Protein AF-R7V1X0-F1 (afdb_monomer_lite)

Secondary structure (DSSP, 8-state):
---S-------SSHHHHHHHHHHHHHHH--TTTS-HHHHHHHHHHHHH-SEE-HHHHHHHHHHHHHHHHHHH-HHHHHHH-TT---TTS-HHHHHHHHHHHHHHH---GGG--HHHHHHHHHHHHHGGGGGGHHHHHHHHIIIIIGGGT-GGG-HHHHHHHHHHS-----SSS---EE-GGG-EEEEEEETTEEEEEEE--S-SSS-THHHHSS--S-GGGG-EETTEESS-HHHHHHHHHHHHHHHHHHSS---PPPTTTTTSSSS-----

Sequence (272 aa):
MDCPYQFFVLESSLELYARHLLFLHIALEPKCRMGLQDKTELFLELFGNGLVRLQSMEYVRNLATEFIKMITDLDYLEKQMPFVDVSVLKFKERDLLEAIFKLWRNPDPSLFDFKKCWDLRLRKYLGERYDAIPNVFDWDFNMKLTEKGAGVIGTRHYNRWRQTGQAFEIREGAYDTVNYTLASGAVFNQGGERLARRGYWGDIVVSPYIAYGIESEEKSFFKTSNKMFTKSGEDVAEYNITAMLHEISNQEKYVAPTAEEEGVSVTGDEIF

Radius of gyration: 20.84 Å; chains: 1; bounding box: 56×72×51 Å

pLDDT: mean 90.84, std 13.16, range [30.7, 98.38]

Structure (mmCIF, N/CA/C/O backbone):
data_AF-R7V1X0-F1
#
_entry.id   AF-R7V1X0-F1
#
loop_
_atom_site.group_PDB
_atom_site.id
_atom_site.type_symbol
_atom_site.label_atom_id
_atom_site.label_alt_id
_atom_site.label_comp_id
_atom_site.label_asym_id
_atom_site.label_entity_id
_atom_site.label_seq_id
_atom_site.pdbx_PDB_ins_code
_atom_site.Cartn_x
_atom_site.Cartn_y
_atom_site.Cartn_z
_atom_site.occupancy
_atom_site.B_iso_or_equiv
_atom_site.auth_seq_id
_atom_site.auth_comp_id
_atom_site.auth_asym_id
_atom_site.auth_atom_id
_atom_site.pdbx_PDB_model_num
ATOM 1 N N . MET A 1 1 ? -29.418 4.625 0.690 1.00 48.88 1 MET A N 1
ATOM 2 C CA . MET A 1 1 ? -29.055 4.122 -0.650 1.00 48.88 1 MET A CA 1
ATOM 3 C C . MET A 1 1 ? -29.419 2.654 -0.655 1.00 48.88 1 MET A C 1
ATOM 5 O O . MET A 1 1 ? -28.852 1.937 0.156 1.00 48.88 1 MET A O 1
ATOM 9 N N . ASP A 1 2 ? -30.369 2.217 -1.482 1.00 55.12 2 ASP A N 1
ATOM 10 C CA . ASP A 1 2 ? -30.539 0.780 -1.725 1.00 55.12 2 ASP A CA 1
ATOM 11 C C . ASP A 1 2 ? -29.346 0.333 -2.568 1.00 55.12 2 ASP A C 1
ATOM 13 O O . ASP A 1 2 ? -29.280 0.622 -3.762 1.00 55.12 2 ASP A O 1
ATOM 17 N N . CYS A 1 3 ? -28.346 -0.274 -1.928 1.00 61.50 3 CYS A N 1
ATOM 18 C CA . CYS A 1 3 ? -27.240 -0.897 -2.640 1.00 61.50 3 CYS A CA 1
ATOM 19 C C . CYS A 1 3 ? -27.726 -2.271 -3.127 1.00 61.50 3 CYS A C 1
ATOM 21 O O . CYS A 1 3 ? -27.978 -3.143 -2.293 1.00 61.50 3 CYS A O 1
ATOM 23 N N . PRO A 1 4 ? -27.879 -2.497 -4.444 1.00 81.94 4 PRO A N 1
ATOM 24 C CA . PRO A 1 4 ? -28.425 -3.753 -4.962 1.00 81.94 4 PRO A CA 1
ATOM 25 C C . PRO A 1 4 ? -27.475 -4.945 -4.778 1.00 81.94 4 PRO A C 1
ATOM 27 O O . PRO A 1 4 ? -27.876 -6.085 -5.001 1.00 81.94 4 PRO A O 1
ATOM 30 N N . TYR A 1 5 ? -26.226 -4.696 -4.373 1.00 85.25 5 TYR A N 1
ATOM 31 C CA . TYR A 1 5 ? -25.199 -5.716 -4.222 1.00 85.25 5 TYR A CA 1
ATOM 32 C C . TYR A 1 5 ? -24.601 -5.688 -2.819 1.00 85.25 5 TYR A C 1
ATOM 34 O O . TYR A 1 5 ? -24.203 -4.641 -2.310 1.00 85.25 5 TYR A O 1
ATOM 42 N N . GLN A 1 6 ? -24.511 -6.869 -2.216 1.00 89.75 6 GLN A N 1
ATOM 43 C CA . GLN A 1 6 ? -23.842 -7.092 -0.941 1.00 89.75 6 GLN A CA 1
ATOM 44 C C . GLN A 1 6 ? -22.609 -7.954 -1.185 1.00 89.75 6 GLN A C 1
ATOM 46 O O . GLN A 1 6 ? -22.710 -9.059 -1.721 1.00 89.75 6 GLN A O 1
ATOM 51 N N . PHE A 1 7 ? -21.445 -7.442 -0.794 1.00 92.31 7 PHE A N 1
ATOM 52 C CA . PHE A 1 7 ? -20.175 -8.146 -0.915 1.00 92.31 7 PHE A CA 1
ATOM 53 C C . PHE A 1 7 ? -19.709 -8.587 0.468 1.00 92.31 7 PHE A C 1
ATOM 55 O O . PHE A 1 7 ? -19.568 -7.768 1.373 1.00 92.31 7 PHE A O 1
ATOM 62 N N . PHE A 1 8 ? -19.436 -9.880 0.620 1.00 93.50 8 PHE A N 1
ATOM 63 C CA . PHE A 1 8 ? -18.821 -10.425 1.825 1.00 93.50 8 PHE A CA 1
ATOM 64 C C . PHE A 1 8 ? -17.325 -10.587 1.578 1.00 93.50 8 PHE A C 1
ATOM 66 O O . PHE A 1 8 ? -16.915 -11.322 0.680 1.00 93.50 8 PHE A O 1
ATOM 73 N N . VAL A 1 9 ? -16.516 -9.887 2.370 1.00 94.25 9 VAL A N 1
ATOM 74 C CA . VAL A 1 9 ? -15.057 -9.906 2.250 1.00 94.25 9 VAL A CA 1
ATOM 75 C C . VAL A 1 9 ? -14.491 -10.836 3.313 1.00 94.25 9 VAL A C 1
ATOM 77 O O . VAL A 1 9 ? -14.734 -10.638 4.501 1.00 94.25 9 VAL A O 1
ATOM 80 N N . LEU A 1 10 ? -13.741 -11.851 2.884 1.00 95.12 10 LEU A N 1
ATOM 81 C CA . LEU A 1 10 ? -13.035 -12.772 3.768 1.00 95.12 10 LEU A CA 1
ATOM 82 C C . LEU A 1 10 ? -11.533 -12.558 3.615 1.00 95.12 10 LEU A C 1
ATOM 84 O O . LEU A 1 10 ? -10.975 -12.858 2.563 1.00 95.12 10 LEU A O 1
ATOM 88 N N . GLU A 1 11 ? -10.890 -12.105 4.685 1.00 94.38 11 GLU A N 1
ATOM 89 C CA . GLU A 1 11 ? -9.448 -11.897 4.730 1.00 94.38 11 GLU A CA 1
ATOM 90 C C . GLU A 1 11 ? -8.729 -12.801 5.721 1.00 94.38 11 GLU A C 1
ATOM 92 O O . GLU A 1 11 ? -9.271 -13.245 6.736 1.00 94.38 11 GLU A O 1
ATOM 97 N N . SER A 1 12 ? -7.453 -13.039 5.420 1.00 90.56 12 SER A N 1
ATOM 98 C CA . SER A 1 12 ? -6.568 -13.860 6.252 1.00 90.56 12 SER A CA 1
ATOM 99 C C . SER A 1 12 ? -6.069 -13.144 7.513 1.00 90.56 12 SER A C 1
ATOM 101 O O . SER A 1 12 ? -5.606 -13.804 8.447 1.00 90.56 12 SER A O 1
ATOM 103 N N . SER A 1 13 ? -6.158 -11.809 7.562 1.00 92.50 13 SER A N 1
ATOM 104 C CA . SER A 1 13 ? -5.728 -11.004 8.706 1.00 92.50 13 SER A CA 1
ATOM 105 C C . SER A 1 13 ? -6.541 -9.713 8.853 1.00 92.50 13 SER A C 1
ATOM 107 O O . SER A 1 13 ? -7.135 -9.211 7.898 1.00 92.50 13 SER A O 1
ATOM 109 N N . LEU A 1 14 ? -6.559 -9.153 10.067 1.00 95.31 14 LEU A N 1
ATOM 110 C CA . LEU A 1 14 ? -7.315 -7.932 10.367 1.00 95.31 14 LEU A CA 1
ATOM 111 C C . LEU A 1 14 ? -6.655 -6.670 9.800 1.00 95.31 14 LEU A C 1
ATOM 113 O O . LEU A 1 14 ? -7.341 -5.696 9.502 1.00 95.31 14 LEU A O 1
ATOM 117 N N . GLU A 1 15 ? -5.336 -6.691 9.602 1.00 96.38 15 GLU A N 1
ATOM 118 C CA . GLU A 1 15 ? -4.605 -5.612 8.937 1.00 96.38 15 GLU A CA 1
ATOM 119 C C . GLU A 1 15 ? -5.089 -5.397 7.494 1.00 96.38 15 GLU A C 1
ATOM 121 O O . GLU A 1 15 ? -5.092 -4.262 7.017 1.00 96.38 15 GLU A O 1
ATOM 126 N N . LEU A 1 16 ? -5.556 -6.454 6.817 1.00 96.00 16 LEU A N 1
ATOM 127 C CA . LEU A 1 16 ? -6.122 -6.352 5.470 1.00 96.00 16 LEU A CA 1
ATOM 128 C C . LEU A 1 16 ? -7.497 -5.675 5.486 1.00 96.00 16 LEU A C 1
ATOM 130 O O . LEU A 1 16 ? -7.705 -4.745 4.712 1.00 96.00 16 LEU A O 1
ATOM 134 N N . TYR A 1 17 ? -8.383 -6.011 6.434 1.00 96.75 17 TYR A N 1
AT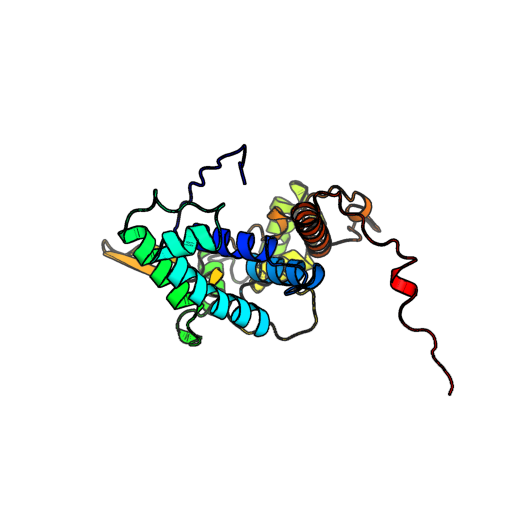OM 135 C CA . TYR A 1 17 ? -9.634 -5.258 6.612 1.00 96.75 17 TYR A CA 1
ATOM 136 C C . TYR A 1 17 ? -9.371 -3.779 6.923 1.00 96.75 17 TYR A C 1
ATOM 138 O O . TYR A 1 17 ? -10.014 -2.907 6.344 1.00 96.75 17 TYR A O 1
ATOM 146 N N . ALA A 1 18 ? -8.393 -3.475 7.783 1.00 97.75 18 ALA A N 1
ATOM 147 C CA . ALA A 1 18 ? -8.005 -2.096 8.076 1.00 97.75 18 ALA A CA 1
ATOM 148 C C . ALA A 1 18 ? -7.561 -1.344 6.806 1.00 97.75 18 ALA A C 1
ATOM 150 O O . ALA A 1 18 ? -7.960 -0.198 6.591 1.00 97.75 18 ALA A O 1
ATOM 151 N N . ARG A 1 19 ? -6.771 -1.990 5.935 1.00 97.62 19 ARG A N 1
ATOM 152 C CA . ARG A 1 19 ? -6.372 -1.424 4.635 1.00 97.62 19 ARG A CA 1
ATOM 153 C C . ARG A 1 19 ? -7.553 -1.272 3.677 1.00 97.62 19 ARG A C 1
ATOM 155 O O . ARG A 1 19 ? -7.612 -0.266 2.980 1.00 97.62 19 ARG A O 1
ATOM 162 N N . HIS A 1 20 ? -8.500 -2.209 3.652 1.00 96.75 20 HIS A N 1
ATOM 163 C CA . HIS A 1 20 ? -9.716 -2.068 2.846 1.00 96.75 20 HIS A CA 1
ATOM 164 C C . HIS A 1 20 ? -10.509 -0.826 3.247 1.00 96.75 20 HIS A C 1
ATOM 166 O O . HIS A 1 20 ? -10.882 -0.045 2.377 1.00 96.75 20 HIS A O 1
ATOM 172 N N . LEU A 1 21 ? -10.695 -0.597 4.552 1.00 97.25 21 LEU A N 1
ATOM 173 C CA . LEU A 1 21 ? -11.356 0.611 5.053 1.00 97.25 21 LEU A CA 1
ATOM 174 C C . LEU A 1 21 ? -10.604 1.878 4.632 1.00 97.25 21 LEU A C 1
ATOM 176 O O . LEU A 1 21 ? -11.224 2.823 4.154 1.00 97.25 21 LEU A O 1
ATOM 180 N N . LEU A 1 22 ? -9.272 1.881 4.750 1.00 98.25 22 LEU A N 1
ATOM 181 C CA . LEU A 1 22 ? -8.423 2.995 4.322 1.00 98.25 22 LEU A CA 1
ATOM 182 C C . LEU A 1 22 ? -8.601 3.327 2.835 1.00 98.25 22 LEU A C 1
ATOM 184 O O . LEU A 1 22 ? -8.887 4.472 2.497 1.00 98.25 22 LEU A O 1
ATOM 188 N N . PHE A 1 23 ? -8.446 2.343 1.947 1.00 97.81 23 PHE A N 1
ATOM 189 C CA . PHE A 1 23 ? -8.527 2.580 0.505 1.00 97.81 23 PHE A CA 1
ATOM 190 C C . PHE A 1 23 ? -9.942 2.918 0.043 1.00 97.81 23 PHE A C 1
ATOM 192 O O . PHE A 1 23 ? -10.105 3.770 -0.827 1.00 97.81 23 PHE A O 1
ATOM 199 N N . LEU A 1 24 ? -10.962 2.318 0.660 1.00 95.69 24 LEU A N 1
ATOM 200 C CA . LEU A 1 24 ? -12.353 2.668 0.395 1.00 95.69 24 LEU A CA 1
ATOM 201 C C . LEU A 1 24 ? -12.657 4.108 0.826 1.00 95.69 24 LEU A C 1
ATOM 203 O O . LEU A 1 24 ? -13.329 4.836 0.100 1.00 95.69 24 LEU A O 1
ATOM 207 N N . HIS A 1 25 ? -12.115 4.548 1.965 1.00 95.75 25 HIS A N 1
ATOM 208 C CA . HIS A 1 25 ? -12.263 5.928 2.417 1.00 95.75 25 HIS A CA 1
ATOM 209 C C . HIS A 1 25 ? -11.563 6.922 1.481 1.00 95.75 25 HIS A C 1
ATOM 211 O O . HIS A 1 25 ? -12.185 7.899 1.075 1.00 95.75 25 HIS A O 1
ATOM 217 N N . ILE A 1 26 ? -10.320 6.641 1.064 1.00 96.88 26 ILE A N 1
ATOM 218 C CA . ILE A 1 26 ? -9.597 7.464 0.074 1.00 96.88 26 ILE A CA 1
ATOM 219 C C . ILE A 1 26 ? -10.398 7.558 -1.229 1.00 96.88 26 ILE A C 1
ATOM 221 O O . ILE A 1 26 ? -10.567 8.647 -1.785 1.00 96.88 26 ILE A O 1
ATOM 225 N N . ALA A 1 27 ? -10.929 6.427 -1.705 1.00 95.31 27 ALA A N 1
ATOM 226 C CA . ALA A 1 27 ? -11.692 6.394 -2.943 1.00 95.31 27 ALA A CA 1
ATOM 227 C C . ALA A 1 27 ? -12.929 7.300 -2.878 1.00 95.31 27 ALA A C 1
ATOM 229 O O . ALA A 1 27 ? -13.183 8.076 -3.803 1.00 95.31 27 ALA A O 1
ATOM 230 N N . LEU A 1 28 ? -13.634 7.272 -1.747 1.00 93.38 28 LEU A N 1
ATOM 231 C CA . LEU A 1 28 ? -14.887 7.993 -1.529 1.00 93.38 28 LEU A CA 1
ATOM 232 C C . LEU A 1 28 ? -14.717 9.394 -0.916 1.00 93.38 28 LEU A C 1
ATOM 234 O O . LEU A 1 28 ? -15.714 10.078 -0.687 1.00 93.38 28 LEU A O 1
ATOM 238 N N . GLU A 1 29 ? -13.486 9.857 -0.677 1.00 93.44 29 GLU A N 1
ATOM 239 C CA . GLU A 1 29 ? -13.242 11.194 -0.126 1.00 93.44 29 GLU A CA 1
ATOM 240 C C . GLU A 1 29 ? -13.818 12.275 -1.072 1.00 93.44 29 GLU A C 1
ATOM 242 O O . GLU A 1 29 ? -13.560 12.256 -2.275 1.00 93.44 29 GLU A O 1
ATOM 247 N N . PRO A 1 30 ? -14.611 13.245 -0.601 1.00 91.88 30 PRO A N 1
ATOM 248 C CA . PRO A 1 30 ? -15.185 14.257 -1.482 1.00 91.88 30 PRO A CA 1
ATOM 249 C C . PRO A 1 30 ? -14.125 15.100 -2.210 1.00 91.88 30 PRO A C 1
ATOM 251 O O . PRO A 1 30 ? -13.128 15.516 -1.617 1.00 91.88 30 PRO A O 1
ATOM 254 N N . LYS A 1 31 ? -14.390 15.466 -3.474 1.00 91.00 31 LYS A N 1
ATOM 255 C CA . LYS A 1 31 ? -13.493 16.309 -4.296 1.00 91.00 31 LYS A CA 1
ATOM 256 C C . LYS A 1 31 ? -13.150 17.658 -3.644 1.00 91.00 31 LYS A C 1
ATOM 258 O O . LYS A 1 31 ? -12.084 18.205 -3.893 1.00 91.00 31 LYS A O 1
ATOM 263 N N . CYS A 1 32 ? -14.035 18.196 -2.800 1.00 91.88 32 CYS A N 1
ATOM 264 C CA . CYS A 1 32 ? -13.783 19.436 -2.059 1.00 91.88 32 CYS A CA 1
ATOM 265 C C . CYS A 1 32 ? -12.703 19.303 -0.972 1.00 91.88 32 CYS A C 1
ATOM 267 O O . CYS A 1 32 ? -12.213 20.321 -0.491 1.00 91.88 32 CYS A O 1
ATOM 269 N N . ARG A 1 33 ? -12.346 18.075 -0.576 1.00 92.50 33 ARG A N 1
ATOM 270 C CA . ARG A 1 33 ? -11.296 17.783 0.407 1.00 92.50 33 ARG A CA 1
ATOM 271 C C . ARG A 1 33 ? -10.015 17.265 -0.232 1.00 92.50 33 ARG A C 1
ATOM 273 O O . ARG A 1 33 ? -8.941 17.597 0.254 1.00 92.50 33 ARG A O 1
ATOM 280 N N . MET A 1 34 ? -10.127 16.458 -1.287 1.00 95.06 34 MET A N 1
ATOM 281 C CA . MET A 1 34 ? -8.972 15.869 -1.962 1.00 95.06 34 MET A CA 1
ATOM 282 C C . MET A 1 34 ? -9.208 15.782 -3.470 1.00 95.06 34 MET A C 1
ATOM 284 O O . MET A 1 34 ? -10.195 15.193 -3.923 1.00 95.06 34 MET A O 1
ATOM 288 N N . GLY A 1 35 ? -8.300 16.381 -4.244 1.00 95.69 35 GLY A N 1
ATOM 289 C CA . GLY A 1 35 ? -8.329 16.324 -5.703 1.00 95.69 35 GLY A CA 1
ATOM 290 C C . GLY A 1 35 ? -8.063 14.912 -6.226 1.00 95.69 35 GLY A C 1
ATOM 291 O O . GLY A 1 35 ? -7.478 14.085 -5.534 1.00 95.69 35 GLY A O 1
ATOM 292 N N . LEU A 1 36 ? -8.480 14.633 -7.465 1.00 96.12 36 LEU A N 1
ATOM 293 C CA . LEU A 1 36 ? -8.312 13.309 -8.078 1.00 96.12 36 LEU A CA 1
ATOM 294 C C . LEU A 1 36 ? -6.838 12.875 -8.111 1.00 96.12 36 LEU A C 1
ATOM 296 O O . LEU A 1 36 ? -6.532 11.763 -7.698 1.00 96.12 36 LEU A O 1
ATOM 300 N N . GLN A 1 37 ? -5.941 13.777 -8.518 1.00 95.44 37 GLN A N 1
ATOM 301 C CA . GLN A 1 37 ? -4.504 13.509 -8.555 1.00 95.44 37 GLN A CA 1
ATOM 302 C C . GLN A 1 37 ? -3.945 13.200 -7.158 1.00 95.44 37 GLN A C 1
ATOM 304 O O . GLN A 1 37 ? -3.272 12.190 -6.972 1.00 95.44 37 GLN A O 1
ATOM 309 N N . ASP A 1 38 ? -4.280 14.018 -6.154 1.00 96.00 38 ASP A N 1
ATOM 310 C CA . ASP A 1 38 ? -3.824 13.796 -4.776 1.00 96.00 38 ASP A CA 1
ATOM 311 C C . ASP A 1 38 ? -4.314 12.446 -4.230 1.00 96.00 38 ASP A C 1
ATOM 313 O O . ASP A 1 38 ? -3.555 11.745 -3.560 1.00 96.00 38 ASP A O 1
ATOM 317 N N . LYS A 1 39 ? -5.552 12.039 -4.557 1.00 96.81 39 LYS A N 1
ATOM 318 C CA . LYS A 1 39 ? -6.068 10.712 -4.190 1.00 96.81 39 LYS A CA 1
ATOM 319 C C . LYS A 1 39 ? -5.285 9.588 -4.857 1.00 96.81 39 LYS A C 1
ATOM 321 O O . LYS A 1 39 ? -4.944 8.624 -4.175 1.00 96.81 39 LYS A O 1
ATOM 326 N N . THR A 1 40 ? -5.032 9.685 -6.164 1.00 97.69 40 THR A N 1
ATOM 327 C CA . THR A 1 40 ? -4.279 8.672 -6.918 1.00 97.69 40 THR A CA 1
ATOM 328 C C . THR A 1 40 ? -2.902 8.472 -6.306 1.00 97.69 40 THR A C 1
ATOM 330 O O . THR A 1 40 ? -2.501 7.345 -6.010 1.00 97.69 40 THR A O 1
ATOM 333 N N . GLU A 1 41 ? -2.192 9.572 -6.070 1.00 96.88 41 GLU A N 1
ATOM 334 C CA . GLU A 1 41 ? -0.854 9.526 -5.502 1.00 96.88 41 GLU A CA 1
ATOM 335 C C . GLU A 1 41 ? -0.852 8.950 -4.089 1.00 96.88 41 GLU A C 1
ATOM 337 O O . GLU A 1 41 ? -0.063 8.053 -3.797 1.00 96.88 41 GLU A O 1
ATOM 342 N N . LEU A 1 42 ? -1.756 9.424 -3.224 1.00 97.88 42 LEU A N 1
ATOM 343 C CA . LEU A 1 42 ? -1.893 8.930 -1.857 1.00 97.88 42 LEU A CA 1
ATOM 344 C C . LEU A 1 42 ? -2.223 7.433 -1.835 1.00 97.88 42 LEU A C 1
ATOM 346 O O . LEU A 1 42 ? -1.656 6.686 -1.035 1.00 97.88 42 LEU A O 1
ATOM 350 N N . PHE A 1 43 ? -3.119 6.989 -2.720 1.00 98.38 43 PHE A N 1
ATOM 351 C CA . PHE A 1 43 ? -3.483 5.585 -2.863 1.00 98.38 43 PHE A CA 1
ATOM 352 C C . PHE A 1 43 ? -2.253 4.747 -3.208 1.00 98.38 43 PHE A C 1
ATOM 354 O O . PHE A 1 43 ? -1.934 3.809 -2.478 1.00 98.38 43 PHE A O 1
ATOM 361 N N . LEU A 1 44 ? -1.545 5.082 -4.289 1.00 98.06 44 LEU A N 1
ATOM 362 C CA . LEU A 1 44 ? -0.400 4.304 -4.766 1.00 98.06 44 LEU A CA 1
ATOM 363 C C . LEU A 1 44 ? 0.744 4.301 -3.753 1.00 98.06 44 LEU A C 1
ATOM 365 O O . LEU A 1 44 ? 1.321 3.252 -3.460 1.00 98.06 44 LEU A O 1
ATOM 369 N N . GLU A 1 45 ? 1.011 5.452 -3.149 1.00 96.75 45 GLU A N 1
ATOM 370 C CA . GLU A 1 45 ? 2.019 5.613 -2.114 1.00 96.75 45 GLU A CA 1
ATOM 371 C C . GLU A 1 45 ? 1.735 4.717 -0.893 1.00 96.75 45 GLU A C 1
ATOM 373 O O . GLU A 1 45 ? 2.594 3.932 -0.485 1.00 96.75 45 GLU A O 1
ATOM 378 N N . LEU A 1 46 ? 0.515 4.748 -0.344 1.00 98.06 46 LEU A N 1
ATOM 379 C CA . LEU A 1 46 ? 0.126 3.888 0.784 1.00 98.06 46 LEU A CA 1
ATOM 380 C C . LEU A 1 46 ? 0.004 2.407 0.391 1.00 98.06 46 LEU A C 1
ATOM 382 O O . LEU A 1 46 ? 0.166 1.511 1.235 1.00 98.06 46 LEU A O 1
ATOM 386 N N . PHE A 1 47 ? -0.287 2.137 -0.881 1.00 97.88 47 PHE A N 1
ATOM 387 C CA . PHE A 1 47 ? -0.413 0.796 -1.431 1.00 97.88 47 PHE A CA 1
ATOM 388 C C . PHE A 1 47 ? 0.938 0.089 -1.533 1.00 97.88 47 PHE A C 1
ATOM 390 O O . PHE A 1 47 ? 1.078 -1.021 -1.014 1.00 97.88 47 PHE A O 1
ATOM 397 N N . GLY A 1 48 ? 1.916 0.725 -2.180 1.00 96.25 48 GLY A N 1
ATOM 398 C CA . GLY A 1 48 ? 3.142 0.066 -2.628 1.00 96.25 48 GLY A CA 1
ATOM 399 C C . GLY A 1 48 ? 4.424 0.428 -1.886 1.00 96.25 48 GLY A C 1
ATOM 400 O O . GLY A 1 48 ? 5.411 -0.288 -2.068 1.00 96.25 48 GLY A O 1
ATOM 401 N N . ASN A 1 49 ? 4.439 1.486 -1.068 1.00 97.44 49 ASN A N 1
ATOM 402 C CA . ASN A 1 49 ? 5.678 1.973 -0.462 1.00 97.44 49 ASN A CA 1
ATOM 403 C C . ASN A 1 49 ? 5.789 1.650 1.023 1.00 97.44 49 ASN A C 1
ATOM 405 O O . ASN A 1 49 ? 4.869 1.888 1.808 1.00 97.44 49 ASN A O 1
ATOM 409 N N . GLY A 1 50 ? 6.974 1.193 1.421 1.00 96.75 50 GLY A N 1
ATOM 410 C CA . GLY A 1 50 ? 7.354 1.046 2.822 1.00 96.75 50 GLY A CA 1
ATOM 411 C C . GLY A 1 50 ? 7.583 2.362 3.554 1.00 96.75 50 GLY A C 1
ATOM 412 O O . GLY A 1 50 ? 7.310 2.464 4.753 1.00 96.75 50 GLY A O 1
ATOM 413 N N . LEU A 1 51 ? 8.076 3.364 2.830 1.00 96.62 51 LEU A N 1
ATOM 414 C CA . LEU A 1 51 ? 8.295 4.723 3.303 1.00 96.62 51 LEU A CA 1
ATOM 415 C C . LEU A 1 51 ? 7.508 5.696 2.437 1.00 96.62 51 LEU A C 1
ATOM 417 O O . LEU A 1 51 ? 7.474 5.593 1.214 1.00 96.62 51 LEU A O 1
ATOM 421 N N . VAL A 1 52 ? 6.881 6.656 3.080 1.00 97.12 52 VAL A N 1
ATOM 422 C CA . VAL A 1 52 ? 5.968 7.614 2.477 1.00 97.12 52 VAL A CA 1
ATOM 423 C C . VAL A 1 52 ? 6.341 9.014 2.957 1.00 97.12 52 VAL A C 1
ATOM 425 O O . VAL A 1 52 ? 7.151 9.188 3.874 1.00 97.12 52 VAL A O 1
ATOM 428 N N . ARG A 1 53 ? 5.772 10.021 2.318 1.00 96.75 53 ARG A N 1
ATOM 429 C CA . ARG A 1 53 ? 5.845 11.421 2.702 1.00 96.75 53 ARG A CA 1
ATOM 430 C C . ARG A 1 53 ? 5.103 11.623 4.016 1.00 96.75 53 ARG A C 1
ATOM 432 O O . ARG A 1 53 ? 4.132 10.924 4.330 1.00 96.75 53 ARG A O 1
ATOM 439 N N . LEU A 1 54 ? 5.541 12.620 4.778 1.00 95.56 54 LEU A N 1
ATOM 440 C CA . LEU A 1 54 ? 4.950 12.939 6.075 1.00 95.56 54 LEU A CA 1
ATOM 441 C C . LEU A 1 54 ? 3.441 13.206 5.961 1.00 95.56 54 LEU A C 1
ATOM 443 O O . LEU A 1 54 ? 2.674 12.663 6.755 1.00 95.56 54 LEU A O 1
ATOM 447 N N . GLN A 1 55 ? 3.012 13.956 4.939 1.00 95.75 55 GLN A N 1
ATOM 448 C CA . GLN A 1 55 ? 1.603 14.307 4.728 1.00 95.75 55 GLN A CA 1
ATOM 449 C C . GLN A 1 55 ? 0.721 13.064 4.539 1.00 95.75 55 GLN A C 1
ATOM 451 O O . GLN A 1 55 ? -0.377 12.987 5.092 1.00 95.75 55 GLN A O 1
ATOM 456 N N . SER A 1 56 ? 1.219 12.059 3.815 1.00 96.69 56 SER A N 1
ATOM 457 C CA . SER A 1 56 ? 0.502 10.805 3.567 1.00 96.69 56 SER A CA 1
ATOM 458 C C . SER A 1 56 ? 0.273 10.030 4.869 1.00 96.69 56 SER A C 1
ATOM 460 O O . SER A 1 56 ? -0.826 9.529 5.112 1.00 96.69 56 SER A O 1
ATOM 462 N N . MET A 1 57 ? 1.260 10.003 5.774 1.00 96.75 57 MET A N 1
ATOM 463 C CA . MET A 1 57 ? 1.054 9.428 7.111 1.00 96.75 57 MET A CA 1
ATOM 464 C C . MET A 1 57 ? 0.212 10.300 8.039 1.00 96.75 57 MET A C 1
ATOM 466 O O . MET A 1 57 ? -0.507 9.754 8.874 1.00 96.75 57 MET A O 1
ATOM 470 N N . GLU A 1 58 ? 0.280 11.626 7.943 1.00 97.00 58 GLU A N 1
ATOM 471 C CA . GLU A 1 58 ? -0.594 12.518 8.715 1.00 97.00 58 GLU A CA 1
ATOM 472 C C . GLU A 1 58 ? -2.066 12.295 8.362 1.00 97.00 58 GLU A C 1
ATOM 474 O O . GLU A 1 58 ? -2.895 12.179 9.269 1.00 97.00 58 GLU A O 1
ATOM 479 N N . TYR A 1 59 ? -2.379 12.112 7.074 1.00 97.44 59 TYR A N 1
ATOM 480 C CA . TYR A 1 59 ? -3.709 11.696 6.631 1.00 97.44 59 TYR A CA 1
ATOM 481 C C . TYR A 1 59 ? -4.135 10.380 7.298 1.00 97.44 59 TYR A C 1
ATOM 483 O O . TYR A 1 59 ? -5.187 10.320 7.938 1.00 97.44 59 TYR A O 1
ATOM 491 N N . VAL A 1 60 ? -3.283 9.347 7.246 1.00 98.31 60 VAL A N 1
ATOM 492 C CA . VAL A 1 60 ? -3.558 8.043 7.879 1.00 98.31 60 VAL A CA 1
ATOM 493 C C . VAL A 1 60 ? -3.762 8.166 9.392 1.00 98.31 60 VAL A C 1
ATOM 495 O O . VAL A 1 60 ? -4.650 7.517 9.937 1.00 98.31 60 VAL A O 1
ATOM 498 N N . ARG A 1 61 ? -2.981 8.993 10.098 1.00 98.00 61 ARG A N 1
ATOM 499 C CA . ARG A 1 61 ? -3.102 9.187 11.558 1.00 98.00 61 ARG A CA 1
ATOM 500 C C . ARG A 1 61 ? -4.421 9.851 11.946 1.00 98.00 61 ARG A C 1
ATOM 502 O O . ARG A 1 61 ? -5.051 9.441 12.927 1.00 98.00 61 ARG A O 1
ATOM 509 N N . ASN A 1 62 ? -4.837 10.857 11.180 1.00 97.00 62 ASN A N 1
ATOM 510 C CA . ASN A 1 62 ? -6.121 11.524 11.375 1.00 97.00 62 ASN A CA 1
ATOM 511 C C . ASN A 1 62 ? -7.267 10.539 11.131 1.00 97.00 62 ASN A C 1
ATOM 513 O O . ASN A 1 62 ? -8.131 10.370 11.993 1.00 97.00 62 ASN A O 1
ATOM 517 N N . LEU A 1 63 ? -7.206 9.803 10.021 1.00 97.38 63 LEU A N 1
ATOM 518 C CA . LEU A 1 63 ? -8.218 8.815 9.671 1.00 97.38 63 LEU A CA 1
ATOM 519 C C . LEU A 1 63 ? -8.275 7.645 10.662 1.00 97.38 63 LEU A C 1
ATOM 521 O O . LEU A 1 63 ? -9.357 7.205 11.031 1.00 97.38 63 LEU A O 1
ATOM 525 N N . ALA A 1 64 ? -7.134 7.188 11.180 1.00 98.31 64 ALA A N 1
ATOM 526 C CA . ALA A 1 64 ? -7.084 6.150 12.206 1.00 98.31 64 ALA A CA 1
ATOM 527 C C . ALA A 1 64 ? -7.846 6.555 13.480 1.00 98.31 64 ALA A C 1
ATOM 529 O O . ALA A 1 64 ? -8.438 5.702 14.139 1.00 98.31 64 ALA A O 1
ATOM 530 N N . THR A 1 65 ? -7.881 7.848 13.824 1.00 97.50 65 THR A N 1
ATOM 531 C CA . THR A 1 65 ? -8.696 8.342 14.948 1.00 97.50 65 THR A CA 1
ATOM 532 C C . THR A 1 65 ? -10.189 8.190 14.673 1.00 97.50 65 THR A C 1
ATOM 534 O O . THR A 1 65 ? -10.937 7.816 15.576 1.00 97.50 65 THR A O 1
ATOM 537 N N . GLU A 1 66 ? -10.619 8.435 13.438 1.00 97.25 66 GLU A N 1
ATOM 538 C CA . GLU A 1 66 ? -12.008 8.240 13.025 1.00 97.25 66 GLU A CA 1
ATOM 539 C C . GLU A 1 66 ? -12.369 6.754 12.927 1.00 97.25 66 GLU A C 1
ATOM 541 O O . GLU A 1 66 ? -13.402 6.346 13.453 1.00 97.25 66 GLU A O 1
ATOM 546 N N . PHE A 1 67 ? -11.488 5.914 12.380 1.00 98.25 67 PHE A N 1
ATOM 547 C CA . PHE A 1 67 ? -11.700 4.467 12.329 1.00 98.25 67 PHE A CA 1
ATOM 548 C C . PHE A 1 67 ? -11.820 3.827 13.707 1.00 98.25 67 PHE A C 1
ATOM 550 O O . PHE A 1 67 ? -12.665 2.954 13.873 1.00 98.25 67 PHE A O 1
ATOM 557 N N . ILE A 1 68 ? -11.052 4.283 14.706 1.00 98.19 68 ILE A N 1
ATOM 558 C CA . ILE A 1 68 ? -11.224 3.839 16.099 1.00 98.19 68 ILE A CA 1
ATOM 559 C C . ILE A 1 68 ? -12.658 4.095 16.563 1.00 98.19 68 ILE A C 1
ATOM 561 O O . ILE A 1 68 ? -13.287 3.179 17.078 1.00 98.19 68 ILE A O 1
ATOM 565 N N . LYS A 1 69 ? -13.199 5.299 16.340 1.00 97.44 69 LYS A N 1
ATOM 566 C CA . LYS A 1 69 ? -14.584 5.610 16.724 1.00 97.44 69 LYS A CA 1
ATOM 567 C C . LYS A 1 69 ? -15.564 4.688 16.006 1.00 97.44 69 LYS A C 1
ATOM 569 O O . LYS A 1 69 ? -16.391 4.074 16.667 1.00 97.44 69 LYS A O 1
ATOM 574 N N . MET A 1 70 ? -15.416 4.532 14.690 1.00 96.94 70 MET A N 1
ATOM 575 C CA . MET A 1 70 ? -16.301 3.705 13.861 1.00 96.94 70 MET A CA 1
ATOM 576 C C . MET A 1 70 ? -16.332 2.232 14.296 1.00 96.94 70 MET A C 1
ATOM 578 O O . MET A 1 70 ? -17.393 1.630 14.389 1.00 96.94 70 MET A O 1
ATOM 582 N N . ILE A 1 71 ? -15.187 1.620 14.597 1.00 96.94 71 ILE A N 1
ATOM 583 C CA . ILE A 1 71 ? -15.169 0.203 15.002 1.00 96.94 71 ILE A CA 1
ATOM 584 C C . ILE A 1 71 ? -15.629 -0.016 16.452 1.00 96.94 71 ILE A C 1
ATOM 586 O O . ILE A 1 71 ? -16.059 -1.125 16.784 1.00 96.94 71 ILE A O 1
ATOM 590 N N . THR A 1 72 ? -15.568 1.018 17.303 1.00 95.44 72 THR A N 1
ATOM 591 C CA . THR A 1 72 ? -16.081 0.972 18.687 1.00 95.44 72 THR A CA 1
ATOM 592 C C . THR A 1 72 ? -17.556 1.361 18.817 1.00 95.44 72 THR A C 1
ATOM 594 O O . THR A 1 72 ? -18.208 0.926 19.763 1.00 95.44 72 THR A O 1
ATOM 597 N N . ASP A 1 73 ? -18.085 2.142 17.876 1.00 96.31 73 ASP A N 1
ATOM 598 C CA . ASP A 1 73 ? -19.457 2.653 17.845 1.00 96.31 73 ASP A CA 1
ATOM 599 C C . ASP A 1 73 ? -20.057 2.390 16.454 1.00 96.31 73 ASP A C 1
ATOM 601 O O . ASP A 1 73 ? -19.758 3.087 15.481 1.00 96.31 73 ASP A O 1
ATOM 605 N N . LEU A 1 74 ? -20.887 1.345 16.362 1.00 95.06 74 LEU A N 1
ATOM 606 C CA . LEU A 1 74 ? -21.475 0.910 15.093 1.00 95.06 74 LEU A CA 1
ATOM 607 C C . LEU A 1 74 ? -22.521 1.897 14.559 1.00 95.06 74 LEU A C 1
ATOM 609 O O . LEU A 1 74 ? -22.645 2.019 13.343 1.00 95.06 74 LEU A O 1
ATOM 613 N N . ASP A 1 75 ? -23.199 2.645 15.433 1.00 96.69 75 ASP A N 1
ATOM 614 C CA . ASP A 1 75 ? -24.144 3.686 15.014 1.00 96.69 75 ASP A CA 1
ATOM 615 C C . ASP A 1 75 ? -23.372 4.853 14.370 1.00 96.69 75 ASP A C 1
ATOM 617 O O . ASP A 1 75 ? -23.789 5.436 13.363 1.00 96.69 75 ASP A O 1
ATOM 621 N N . TYR A 1 76 ? -22.189 5.175 14.913 1.00 96.88 76 TYR A N 1
ATOM 622 C CA . TYR A 1 76 ? -21.278 6.133 14.289 1.00 96.88 76 TYR A CA 1
ATOM 623 C C . TYR A 1 76 ? -20.740 5.628 12.945 1.00 96.88 76 TYR A C 1
ATOM 625 O O . TYR A 1 76 ? -20.705 6.402 11.986 1.00 96.88 76 TYR A O 1
ATOM 633 N N . LEU A 1 77 ? -20.345 4.352 12.845 1.00 96.25 77 LEU A N 1
ATOM 634 C CA . LEU A 1 77 ? -19.918 3.746 11.577 1.00 96.25 77 LEU A CA 1
ATOM 635 C C . LEU A 1 77 ? -21.014 3.835 10.517 1.00 96.25 77 LEU A C 1
ATOM 637 O O . LEU A 1 77 ? -20.730 4.319 9.425 1.00 96.25 77 LEU A O 1
ATOM 641 N N . GLU A 1 78 ? -22.244 3.427 10.834 1.00 95.25 78 GLU A N 1
ATOM 642 C CA . GLU A 1 78 ? -23.369 3.463 9.893 1.00 95.25 78 GLU A CA 1
ATOM 643 C C . GLU A 1 78 ? -23.616 4.889 9.381 1.00 95.25 78 GLU A C 1
ATOM 645 O O . GLU A 1 78 ? -23.861 5.105 8.195 1.00 95.25 78 GLU A O 1
ATOM 650 N N . LYS A 1 79 ? -23.458 5.897 10.245 1.00 95.12 79 LYS A N 1
ATOM 651 C CA . LYS A 1 79 ? -23.586 7.302 9.847 1.00 95.12 79 LYS A CA 1
ATOM 652 C C . LYS A 1 79 ? -22.468 7.776 8.911 1.00 95.12 79 LYS A C 1
ATOM 654 O O . LYS A 1 79 ? -22.738 8.585 8.024 1.00 95.12 79 LYS A O 1
ATOM 659 N N . GLN A 1 80 ? -21.221 7.354 9.134 1.00 93.50 80 GLN A N 1
ATOM 660 C CA . GLN A 1 80 ? -20.062 7.835 8.365 1.00 93.50 80 GLN A CA 1
ATOM 661 C C . GLN A 1 80 ? -19.809 7.028 7.085 1.00 93.50 80 GLN A C 1
ATOM 663 O O . GLN A 1 80 ? -19.433 7.593 6.061 1.00 93.50 80 GLN A O 1
ATOM 668 N N . MET A 1 81 ? -20.001 5.711 7.141 1.00 93.44 81 MET A N 1
ATOM 669 C CA . MET A 1 81 ? -19.795 4.766 6.045 1.00 93.44 81 MET A CA 1
ATOM 670 C C . MET A 1 81 ? -20.966 3.770 5.994 1.00 93.44 81 MET A C 1
ATOM 672 O O . MET A 1 81 ? -20.778 2.591 6.292 1.00 93.44 81 MET A O 1
ATOM 676 N N . PRO A 1 82 ? -22.170 4.203 5.571 1.00 92.38 82 PRO A N 1
ATOM 677 C CA . PRO A 1 82 ? -23.379 3.362 5.550 1.00 92.38 82 PRO A CA 1
ATOM 678 C C . PRO A 1 82 ? -23.288 2.135 4.625 1.00 92.38 82 PRO A C 1
ATOM 680 O O . PRO A 1 82 ? -24.181 1.296 4.608 1.00 92.38 82 PRO A O 1
ATOM 683 N N . PHE A 1 83 ? -22.234 2.041 3.814 1.00 90.62 83 PHE A N 1
ATOM 684 C CA . PHE A 1 83 ? -21.941 0.926 2.910 1.00 90.62 83 PHE A CA 1
ATOM 685 C C . PHE A 1 83 ? -20.961 -0.099 3.514 1.00 90.62 83 PHE A C 1
ATOM 687 O O . PHE A 1 83 ? -20.613 -1.069 2.843 1.00 90.62 83 PHE A O 1
ATOM 694 N N . VAL A 1 84 ? -20.492 0.110 4.749 1.00 94.75 84 VAL A N 1
ATOM 695 C CA . VAL A 1 84 ? -19.617 -0.817 5.477 1.00 94.75 84 VAL A CA 1
ATOM 696 C C . VAL A 1 84 ? -20.374 -1.406 6.658 1.00 94.75 84 VAL A C 1
ATOM 698 O O . VAL A 1 84 ? -20.812 -0.680 7.544 1.00 94.75 84 VAL A O 1
ATOM 701 N N . ASP A 1 85 ? -20.434 -2.734 6.711 1.00 94.25 85 ASP A N 1
ATOM 702 C CA . ASP A 1 85 ? -20.933 -3.477 7.864 1.00 94.25 85 ASP A CA 1
ATOM 703 C C . ASP A 1 85 ? -19.811 -4.339 8.463 1.00 94.25 85 ASP A C 1
ATOM 705 O O . ASP A 1 85 ? -19.170 -5.131 7.770 1.00 94.25 85 ASP A O 1
ATOM 709 N N . VAL A 1 86 ? -19.571 -4.177 9.766 1.00 95.62 86 VAL A N 1
ATOM 710 C CA . VAL A 1 86 ? -18.597 -4.963 10.545 1.00 95.62 86 VAL A CA 1
ATOM 711 C C . VAL A 1 86 ? -19.260 -5.786 11.653 1.00 95.62 86 VAL A C 1
ATOM 713 O O . VAL A 1 86 ? -18.565 -6.340 12.507 1.00 95.62 86 VAL A O 1
ATOM 716 N N . SER A 1 87 ? -20.592 -5.885 11.662 1.00 93.00 87 SER A N 1
ATOM 717 C CA . SER A 1 87 ? -21.385 -6.579 12.687 1.00 93.00 87 SER A CA 1
ATOM 718 C C . SER A 1 87 ? -21.051 -8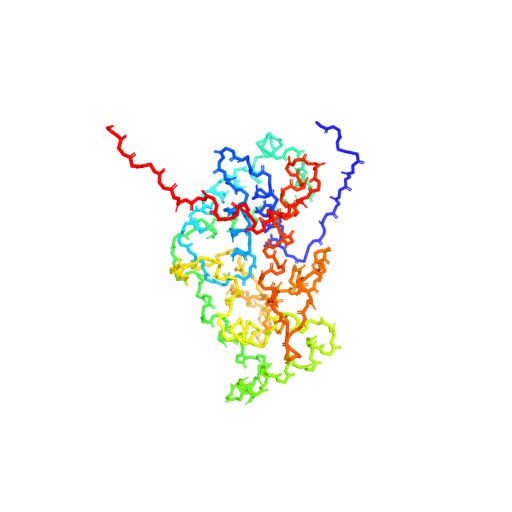.070 12.811 1.00 93.00 87 SER A C 1
ATOM 720 O O . SER A 1 87 ? -21.163 -8.645 13.894 1.00 93.00 87 SER A O 1
ATOM 722 N N . VAL A 1 88 ? -20.580 -8.686 11.722 1.00 94.12 88 VAL A N 1
ATOM 723 C CA . VAL A 1 88 ? -20.155 -10.094 11.673 1.00 94.12 88 VAL A CA 1
ATOM 724 C C . VAL A 1 88 ? -18.832 -10.328 12.422 1.00 94.12 88 VAL A C 1
ATOM 726 O O . VAL A 1 88 ? -18.559 -11.454 12.846 1.00 94.12 88 VAL A O 1
ATOM 729 N N . LEU A 1 89 ? -18.016 -9.287 12.634 1.00 95.81 89 LEU A N 1
ATOM 730 C CA . LEU A 1 89 ? -16.765 -9.404 13.382 1.00 95.81 89 LEU A CA 1
ATOM 731 C C . LEU A 1 89 ? -17.030 -9.602 14.877 1.00 95.81 89 LEU A C 1
ATOM 733 O O . LEU A 1 89 ? -17.796 -8.879 15.523 1.00 95.81 89 LEU A O 1
ATOM 737 N N . LYS A 1 90 ? -16.311 -10.549 15.478 1.00 95.56 90 LYS A N 1
ATOM 738 C CA . LYS A 1 90 ? -16.348 -10.784 16.926 1.00 95.56 90 LYS A CA 1
ATOM 739 C C . LYS A 1 90 ? -15.816 -9.558 17.664 1.00 95.56 90 LYS A C 1
ATOM 741 O O . LYS A 1 90 ? -14.941 -8.852 17.172 1.00 95.56 90 LYS A O 1
ATOM 746 N N . PHE A 1 91 ? -16.253 -9.358 18.909 1.00 94.75 91 PHE A N 1
ATOM 747 C CA . PHE A 1 91 ? -15.734 -8.283 19.772 1.00 94.75 91 PHE A CA 1
ATOM 748 C C . PHE A 1 91 ? -14.199 -8.253 19.817 1.00 94.75 91 PHE A C 1
ATOM 750 O O . PHE A 1 91 ? -13.602 -7.223 19.542 1.00 94.75 91 PHE A O 1
ATOM 757 N N . LYS A 1 92 ? -13.559 -9.416 19.999 1.00 96.50 92 LYS A N 1
ATOM 758 C CA . LYS A 1 92 ? -12.093 -9.535 19.979 1.00 96.50 92 LYS A CA 1
ATOM 759 C C . LYS A 1 92 ? -11.456 -9.078 18.658 1.00 96.50 92 LYS A C 1
ATOM 761 O O . LYS A 1 92 ? -10.341 -8.572 18.665 1.00 96.50 92 LYS A O 1
ATOM 766 N N . GLU A 1 93 ? -12.114 -9.300 17.523 1.00 96.50 93 GLU A N 1
ATOM 767 C CA . GLU A 1 93 ? -11.604 -8.868 16.215 1.00 96.50 93 GLU A CA 1
ATOM 768 C C . GLU A 1 93 ? -11.699 -7.348 16.073 1.00 96.50 93 GLU A C 1
ATOM 770 O O . GLU A 1 93 ? -10.760 -6.719 15.588 1.00 96.50 93 GLU A O 1
ATOM 775 N N . ARG A 1 94 ? -12.772 -6.742 16.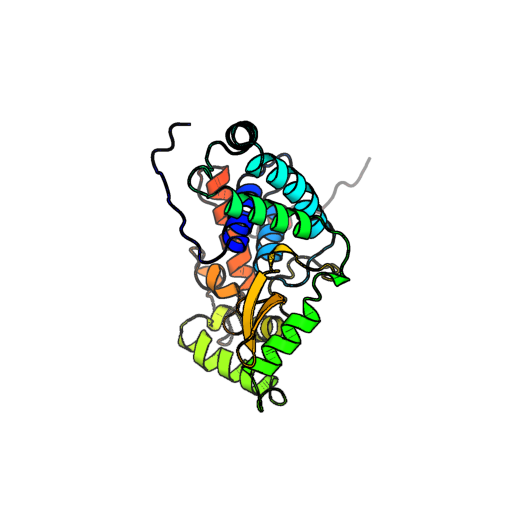591 1.00 96.75 94 ARG A N 1
ATOM 776 C CA . ARG A 1 94 ? -12.903 -5.282 16.669 1.00 96.75 94 ARG A CA 1
ATOM 777 C C . ARG A 1 94 ? -11.880 -4.661 17.624 1.00 96.75 94 ARG A C 1
ATOM 779 O O . ARG A 1 94 ? -11.232 -3.696 17.238 1.00 96.75 94 ARG A O 1
ATOM 786 N N . ASP A 1 95 ? -11.623 -5.262 18.784 1.00 96.94 95 ASP A N 1
ATOM 787 C CA . ASP A 1 95 ? -10.564 -4.805 19.704 1.00 96.94 95 ASP A CA 1
ATOM 788 C C . ASP A 1 95 ? -9.174 -4.836 19.037 1.00 96.94 95 ASP A C 1
ATOM 790 O O . ASP A 1 95 ? -8.338 -3.950 19.229 1.00 96.94 95 ASP A O 1
ATOM 794 N N . LEU A 1 96 ? -8.914 -5.862 18.220 1.00 96.06 96 LEU A N 1
ATOM 795 C CA . LEU A 1 96 ? -7.672 -5.974 17.458 1.00 96.06 96 LEU A CA 1
ATOM 796 C C . LEU A 1 96 ? -7.587 -4.934 16.331 1.00 96.06 96 LEU A C 1
ATOM 798 O O . LEU A 1 96 ? -6.511 -4.369 16.131 1.00 96.06 96 LEU A O 1
ATOM 802 N N . LEU A 1 97 ? -8.690 -4.631 15.636 1.00 97.44 97 LEU A N 1
ATOM 803 C CA . LEU A 1 97 ? -8.752 -3.513 14.685 1.00 97.44 97 LEU A CA 1
ATOM 804 C C . LEU A 1 97 ? -8.476 -2.175 15.379 1.00 97.44 97 LEU A C 1
ATOM 806 O O . LEU A 1 97 ? -7.663 -1.392 14.889 1.00 97.44 97 LEU A O 1
ATOM 810 N N . GLU A 1 98 ? -9.056 -1.941 16.559 1.00 97.88 98 GLU A N 1
ATOM 811 C CA . GLU A 1 98 ? -8.760 -0.754 17.367 1.00 97.88 98 GLU A CA 1
ATOM 812 C C . GLU A 1 98 ? -7.257 -0.647 17.661 1.00 97.88 98 GLU A C 1
ATOM 814 O O . GLU A 1 98 ? -6.656 0.421 17.525 1.00 97.88 98 GLU A O 1
ATOM 819 N N . ALA A 1 99 ? -6.625 -1.762 18.040 1.00 96.62 99 ALA A N 1
ATOM 820 C CA . ALA A 1 99 ? -5.194 -1.816 18.312 1.00 96.62 99 ALA A CA 1
ATOM 821 C C . ALA A 1 99 ? -4.340 -1.536 17.060 1.00 96.62 99 ALA A C 1
ATOM 823 O O . ALA A 1 99 ? -3.302 -0.877 17.171 1.00 96.62 99 ALA A O 1
ATOM 824 N N . ILE A 1 100 ? -4.772 -1.992 15.878 1.00 97.25 100 ILE A N 1
ATOM 825 C CA . ILE A 1 100 ? -4.129 -1.680 14.591 1.00 97.25 100 ILE A CA 1
ATOM 826 C C . ILE A 1 100 ? -4.212 -0.175 14.311 1.00 97.25 100 ILE A C 1
ATOM 828 O O . ILE A 1 100 ? -3.193 0.455 14.029 1.00 97.25 100 ILE A O 1
ATOM 832 N N . PHE A 1 101 ? -5.379 0.446 14.473 1.00 98.38 101 PHE A N 1
ATOM 833 C CA . PHE A 1 101 ? -5.523 1.887 14.251 1.00 98.38 101 PHE A CA 1
ATOM 834 C C . PHE A 1 101 ? -4.767 2.726 15.290 1.00 98.38 101 PHE A C 1
ATOM 836 O O . PHE A 1 101 ? -4.164 3.746 14.952 1.00 98.38 101 PHE A O 1
ATOM 843 N N . LYS A 1 102 ? -4.698 2.274 16.549 1.00 97.56 102 LYS A N 1
ATOM 844 C CA . LYS A 1 102 ? -3.838 2.893 17.573 1.00 97.56 102 LYS A CA 1
ATOM 845 C C . LYS A 1 102 ? -2.360 2.844 17.182 1.00 97.56 102 LYS A C 1
ATOM 847 O O . LYS A 1 102 ? -1.648 3.809 17.455 1.00 97.56 102 LYS A O 1
ATOM 852 N N . LEU A 1 103 ? -1.905 1.764 16.537 1.00 96.19 103 LEU A N 1
ATOM 853 C CA . LEU A 1 103 ? -0.556 1.684 15.972 1.00 96.19 103 LEU A CA 1
ATOM 854 C C . LEU A 1 103 ? -0.373 2.702 14.842 1.00 96.19 103 LEU A C 1
ATOM 856 O O . LEU A 1 103 ? 0.605 3.438 14.868 1.00 96.19 103 LEU A O 1
ATOM 860 N N . TRP A 1 104 ? -1.305 2.777 13.889 1.00 97.62 104 TRP A N 1
ATOM 861 C CA . TRP A 1 104 ? -1.216 3.717 12.763 1.00 97.62 104 TRP A CA 1
ATOM 862 C C . TRP A 1 104 ? -1.155 5.177 13.212 1.00 97.62 104 TRP A C 1
ATOM 864 O O . TRP A 1 104 ? -0.439 5.984 12.622 1.00 97.62 104 TRP A O 1
ATOM 874 N N . ARG A 1 105 ? -1.875 5.510 14.288 1.00 96.00 105 ARG A N 1
ATOM 875 C CA . ARG A 1 105 ? -1.872 6.842 14.897 1.00 96.00 105 ARG A CA 1
ATOM 876 C C . ARG A 1 105 ? -0.564 7.175 15.625 1.00 96.00 105 ARG A C 1
ATOM 878 O O . ARG A 1 105 ? -0.303 8.346 15.893 1.00 96.00 105 ARG A O 1
ATOM 885 N N . ASN A 1 106 ? 0.241 6.178 15.991 1.00 93.25 106 ASN A N 1
ATOM 886 C CA . ASN A 1 106 ? 1.402 6.388 16.845 1.00 93.25 106 ASN A CA 1
ATOM 887 C C . ASN A 1 106 ? 2.530 7.128 16.090 1.00 93.25 106 ASN A C 1
ATOM 889 O O . ASN A 1 106 ? 2.909 6.714 14.990 1.00 93.25 106 ASN A O 1
ATOM 893 N N . PRO A 1 107 ? 3.079 8.226 16.642 1.00 88.31 107 PRO A N 1
ATOM 894 C CA . PRO A 1 107 ? 4.175 8.943 16.000 1.00 88.31 107 PRO A CA 1
ATOM 895 C C . PRO A 1 107 ? 5.543 8.270 16.180 1.00 88.31 107 PRO A C 1
ATOM 897 O O . PRO A 1 107 ? 6.457 8.619 15.441 1.00 88.31 107 PRO A O 1
ATOM 900 N N . ASP A 1 108 ? 5.703 7.343 17.131 1.00 90.81 108 ASP A N 1
ATOM 901 C CA . ASP A 1 108 ? 6.995 6.756 17.506 1.00 90.81 108 ASP A CA 1
ATOM 902 C C . ASP A 1 108 ? 7.541 5.801 16.426 1.00 90.81 108 ASP A C 1
ATOM 904 O O . ASP A 1 108 ? 7.056 4.671 16.327 1.00 90.81 108 ASP A O 1
ATOM 908 N N . PRO A 1 109 ? 8.584 6.194 15.662 1.00 83.75 109 PRO A N 1
ATOM 909 C CA . PRO A 1 109 ? 9.146 5.387 14.577 1.00 83.75 109 PRO A CA 1
ATOM 910 C C . PRO A 1 109 ? 9.797 4.080 15.055 1.00 83.75 109 PRO A C 1
ATOM 912 O O . PRO A 1 109 ? 10.018 3.177 14.248 1.00 83.75 109 PRO A O 1
ATOM 915 N N . SER A 1 110 ? 10.103 3.940 16.350 1.00 87.31 110 SER A N 1
ATOM 916 C CA . SER A 1 110 ? 10.770 2.746 16.885 1.00 87.31 110 SER A CA 1
ATOM 917 C C . SER A 1 110 ? 9.864 1.509 16.922 1.00 87.31 110 SER A C 1
ATOM 919 O O . SER A 1 110 ? 10.354 0.378 16.963 1.00 87.31 110 SER A O 1
ATOM 921 N N . LEU A 1 111 ? 8.543 1.704 16.851 1.00 90.19 111 LEU A N 1
ATOM 922 C CA . LEU A 1 111 ? 7.555 0.624 16.891 1.00 90.19 111 LEU A CA 1
ATOM 923 C C . LEU A 1 111 ? 7.538 -0.230 15.621 1.00 90.19 111 LEU A C 1
ATOM 925 O O . LEU A 1 111 ? 7.061 -1.370 15.654 1.00 90.19 111 LEU A O 1
ATOM 929 N N . PHE A 1 112 ? 8.024 0.315 14.505 1.00 93.25 112 PHE A N 1
ATOM 930 C CA . PHE A 1 112 ? 8.099 -0.393 13.237 1.00 93.25 112 PHE A CA 1
ATOM 931 C C . PHE A 1 112 ? 9.238 0.146 12.365 1.00 93.25 112 PHE A C 1
ATOM 933 O O . PHE A 1 112 ? 9.075 1.091 11.603 1.00 93.25 112 PHE A O 1
ATOM 940 N N . ASP A 1 113 ? 10.394 -0.511 12.427 1.00 93.38 113 ASP A N 1
ATOM 941 C CA . ASP A 1 113 ? 11.503 -0.232 11.514 1.00 93.38 113 ASP A CA 1
ATOM 942 C C . ASP A 1 113 ? 11.316 -1.017 10.206 1.00 93.38 113 ASP A C 1
ATOM 944 O O . ASP A 1 113 ? 11.696 -2.191 10.099 1.00 93.38 113 ASP A O 1
ATOM 948 N N . PHE A 1 114 ? 10.698 -0.372 9.212 1.00 95.50 114 PHE A N 1
ATOM 949 C CA . PHE A 1 114 ? 10.449 -0.985 7.908 1.00 95.50 114 PHE A CA 1
ATOM 950 C C . PHE A 1 114 ? 11.748 -1.414 7.216 1.00 95.50 114 PHE A C 1
ATOM 952 O O . PHE A 1 114 ? 11.819 -2.540 6.727 1.00 95.50 114 PHE A O 1
ATOM 959 N N . LYS A 1 115 ? 12.790 -0.568 7.210 1.00 95.81 115 LYS A N 1
ATOM 960 C CA . LYS A 1 115 ? 14.055 -0.857 6.508 1.00 95.81 115 LYS A CA 1
ATOM 961 C C . LYS A 1 115 ? 14.715 -2.111 7.071 1.00 95.81 115 LYS A C 1
ATOM 963 O O . LYS A 1 115 ? 15.114 -2.996 6.315 1.00 95.81 115 LYS A O 1
ATOM 968 N N . LYS A 1 116 ? 14.762 -2.229 8.400 1.00 95.56 116 LYS A N 1
ATOM 969 C CA . LYS A 1 116 ? 15.270 -3.430 9.070 1.00 95.56 116 LYS A CA 1
ATOM 970 C C . LYS A 1 116 ? 14.399 -4.650 8.791 1.00 95.56 116 LYS A C 1
ATOM 972 O O . LYS A 1 116 ? 14.932 -5.727 8.534 1.00 95.56 116 LYS A O 1
ATOM 977 N N . CYS A 1 117 ? 13.073 -4.509 8.827 1.00 95.38 117 CYS A N 1
ATOM 978 C CA . CYS A 1 117 ? 12.170 -5.611 8.488 1.00 95.38 117 CYS A CA 1
ATOM 979 C C . CYS A 1 117 ? 12.383 -6.093 7.047 1.00 95.38 117 CYS A C 1
ATOM 981 O O . CYS A 1 117 ? 12.436 -7.301 6.815 1.00 95.38 117 CYS A O 1
ATOM 983 N N . TRP A 1 118 ? 12.544 -5.168 6.102 1.00 96.56 118 TRP A N 1
ATOM 984 C CA . TRP A 1 118 ? 12.777 -5.456 4.691 1.00 96.56 118 TRP A CA 1
ATOM 985 C C . TRP A 1 118 ? 14.107 -6.185 4.462 1.00 96.56 118 TRP A C 1
ATOM 987 O O . TRP A 1 118 ? 14.116 -7.257 3.856 1.00 96.56 118 TRP A O 1
ATOM 997 N N . ASP A 1 119 ? 15.215 -5.682 5.020 1.00 96.44 119 ASP A N 1
ATOM 998 C CA . ASP A 1 119 ? 16.536 -6.333 4.944 1.00 96.44 119 ASP A CA 1
ATOM 999 C C . ASP A 1 119 ? 16.498 -7.749 5.548 1.00 96.44 119 ASP A C 1
ATOM 1001 O O . ASP A 1 119 ? 16.919 -8.711 4.903 1.00 96.44 119 ASP A O 1
ATOM 1005 N N . LEU A 1 120 ? 15.884 -7.928 6.725 1.00 95.12 120 LEU A N 1
ATOM 1006 C CA . LEU A 1 120 ? 15.728 -9.251 7.343 1.00 95.12 120 LEU A CA 1
ATOM 1007 C C . LEU A 1 120 ? 14.895 -10.210 6.480 1.00 95.12 120 LEU A C 1
ATOM 1009 O O . LEU A 1 120 ? 15.211 -11.402 6.393 1.00 95.12 120 LEU A O 1
ATOM 1013 N N . ARG A 1 121 ? 13.836 -9.707 5.835 1.00 94.75 121 ARG A N 1
ATOM 1014 C CA . ARG A 1 121 ? 13.006 -10.477 4.898 1.00 94.75 121 ARG A CA 1
ATOM 1015 C C . ARG A 1 121 ? 13.816 -10.910 3.678 1.00 94.75 121 ARG A C 1
ATOM 1017 O O . ARG A 1 121 ? 13.771 -12.090 3.330 1.00 94.75 121 ARG A O 1
ATOM 1024 N N . LEU A 1 122 ? 14.586 -10.003 3.078 1.00 96.19 122 LEU A N 1
ATOM 1025 C CA . LEU A 1 122 ? 15.449 -10.305 1.936 1.00 96.19 122 LEU A CA 1
ATOM 1026 C C . LEU A 1 122 ? 16.544 -11.314 2.296 1.00 96.19 122 LEU A C 1
ATOM 1028 O O . LEU A 1 122 ? 16.711 -12.293 1.572 1.00 96.19 122 LEU A O 1
ATOM 1032 N N . ARG A 1 123 ? 17.240 -11.139 3.428 1.00 96.25 123 ARG A N 1
ATOM 1033 C CA . ARG A 1 123 ? 18.260 -12.091 3.911 1.00 96.25 123 ARG A CA 1
ATOM 1034 C C . ARG A 1 123 ? 17.686 -13.484 4.086 1.00 96.25 123 ARG A C 1
ATOM 1036 O O . ARG A 1 123 ? 18.257 -14.454 3.594 1.00 96.25 123 ARG A O 1
ATOM 1043 N N . LYS A 1 124 ? 16.528 -13.583 4.743 1.00 94.56 124 LYS A N 1
ATOM 1044 C CA . LYS A 1 124 ? 15.856 -14.867 4.959 1.00 94.56 124 LYS A CA 1
ATOM 1045 C C . LYS A 1 124 ? 15.415 -15.516 3.645 1.00 94.56 124 LYS A C 1
ATOM 1047 O O . LYS A 1 124 ? 15.540 -16.727 3.511 1.00 94.56 124 LYS A O 1
ATOM 1052 N N . TYR A 1 125 ? 14.883 -14.739 2.701 1.00 95.75 125 TYR A N 1
ATOM 1053 C CA . TYR A 1 125 ? 14.393 -15.259 1.422 1.00 95.75 125 TYR A CA 1
ATOM 1054 C C . TYR A 1 125 ? 15.524 -15.673 0.468 1.00 95.75 125 TYR A C 1
ATOM 1056 O O . TYR A 1 125 ? 15.414 -16.680 -0.231 1.00 95.75 125 TYR A O 1
ATOM 1064 N N . LEU A 1 126 ? 16.612 -14.901 0.425 1.00 96.12 126 LEU A N 1
ATOM 1065 C CA . LEU A 1 126 ? 17.713 -15.124 -0.512 1.00 96.12 126 LEU A CA 1
ATOM 1066 C C . LEU A 1 126 ? 18.757 -16.114 0.001 1.00 96.12 126 LEU A C 1
ATOM 1068 O O . LEU A 1 126 ? 19.359 -16.811 -0.821 1.00 96.12 126 LEU A O 1
ATOM 1072 N N . GLY A 1 127 ? 18.947 -16.204 1.320 1.00 96.62 127 GLY A N 1
ATOM 1073 C CA . GLY A 1 127 ? 19.967 -17.054 1.927 1.00 96.62 127 GLY A CA 1
ATOM 1074 C C . GLY A 1 127 ? 21.355 -16.713 1.387 1.00 96.62 127 GLY A C 1
ATOM 1075 O O . GLY A 1 127 ? 21.731 -15.546 1.325 1.00 96.62 127 GLY A O 1
ATOM 1076 N N . GLU A 1 128 ? 22.086 -17.724 0.924 1.00 95.50 128 GLU A N 1
ATOM 1077 C CA . GLU A 1 128 ? 23.426 -17.576 0.330 1.00 95.50 128 GLU A CA 1
ATOM 1078 C C . GLU A 1 128 ? 23.454 -16.647 -0.894 1.00 95.50 128 GLU A C 1
ATOM 1080 O O . GLU A 1 128 ? 24.482 -16.059 -1.213 1.00 95.50 128 GLU A O 1
ATOM 1085 N N . ARG A 1 129 ? 22.314 -16.457 -1.571 1.00 95.50 129 ARG A N 1
ATOM 1086 C CA . ARG A 1 129 ? 22.216 -15.578 -2.744 1.00 95.50 129 ARG A CA 1
ATOM 1087 C C . ARG A 1 129 ? 22.072 -14.097 -2.381 1.00 95.50 129 ARG A C 1
ATOM 1089 O O . ARG A 1 129 ? 21.917 -13.276 -3.282 1.00 95.50 129 ARG A O 1
ATOM 1096 N N . TYR A 1 130 ? 22.082 -13.748 -1.093 1.00 95.12 130 TYR A N 1
ATOM 1097 C CA . TYR A 1 130 ? 21.959 -12.362 -0.637 1.00 95.12 130 TYR A CA 1
ATOM 1098 C C . TYR A 1 130 ? 23.083 -11.474 -1.186 1.00 95.12 130 TYR A C 1
ATOM 1100 O O . TYR A 1 130 ? 22.827 -10.363 -1.637 1.00 95.12 130 TYR A O 1
ATOM 1108 N N . ASP A 1 131 ? 24.306 -11.993 -1.267 1.00 93.69 131 ASP A N 1
ATOM 1109 C CA . ASP A 1 131 ? 25.446 -11.236 -1.802 1.00 93.69 131 ASP A CA 1
ATOM 1110 C C . ASP A 1 131 ? 25.409 -11.107 -3.339 1.00 93.69 131 ASP A C 1
ATOM 1112 O O . ASP A 1 131 ? 26.153 -10.326 -3.927 1.00 93.69 131 ASP A O 1
ATOM 1116 N N . ALA A 1 132 ? 24.497 -11.828 -4.002 1.00 95.06 132 ALA A N 1
ATOM 1117 C CA . ALA A 1 132 ? 24.287 -11.814 -5.448 1.00 95.06 132 ALA A CA 1
ATOM 1118 C C . ALA A 1 132 ? 22.986 -11.097 -5.862 1.00 95.06 132 ALA A C 1
ATOM 1120 O O . ALA A 1 132 ? 22.475 -11.348 -6.957 1.00 95.06 132 ALA A O 1
ATOM 1121 N N . ILE A 1 133 ? 22.448 -10.208 -5.011 1.00 94.62 133 ILE A N 1
ATOM 1122 C CA . ILE A 1 133 ? 21.192 -9.464 -5.232 1.00 94.62 133 ILE A CA 1
ATOM 1123 C C . ILE A 1 133 ? 21.016 -8.973 -6.681 1.00 94.62 133 ILE A C 1
ATOM 1125 O O . ILE A 1 133 ? 19.999 -9.331 -7.273 1.00 94.62 133 ILE A O 1
ATOM 1129 N N . PRO A 1 134 ? 21.964 -8.236 -7.302 1.00 93.62 134 PRO A N 1
ATOM 1130 C CA . PRO A 1 134 ? 21.754 -7.701 -8.649 1.00 93.62 134 PRO A CA 1
ATOM 1131 C C . PRO A 1 134 ? 21.414 -8.783 -9.683 1.00 93.62 134 PRO A C 1
ATOM 1133 O O . PRO A 1 134 ? 20.475 -8.621 -10.458 1.00 93.62 134 PRO A O 1
ATOM 1136 N N . ASN A 1 135 ? 22.110 -9.922 -9.628 1.00 94.94 135 ASN A N 1
ATOM 1137 C CA . ASN A 1 135 ? 21.912 -11.035 -10.557 1.00 94.94 135 ASN A CA 1
ATOM 1138 C C . ASN A 1 135 ? 20.601 -11.777 -10.283 1.00 94.94 135 ASN A C 1
ATOM 1140 O O . ASN A 1 135 ? 19.900 -12.171 -11.210 1.00 94.94 135 ASN A O 1
ATOM 1144 N N . VAL A 1 136 ? 20.255 -11.976 -9.006 1.00 95.75 136 VAL A N 1
ATOM 1145 C CA . VAL A 1 136 ? 19.010 -12.668 -8.642 1.00 95.75 136 VAL A CA 1
ATOM 1146 C C . VAL A 1 136 ? 17.797 -11.827 -9.025 1.00 95.75 136 VAL A C 1
ATOM 1148 O O . VAL A 1 136 ? 16.788 -12.380 -9.449 1.00 95.75 136 V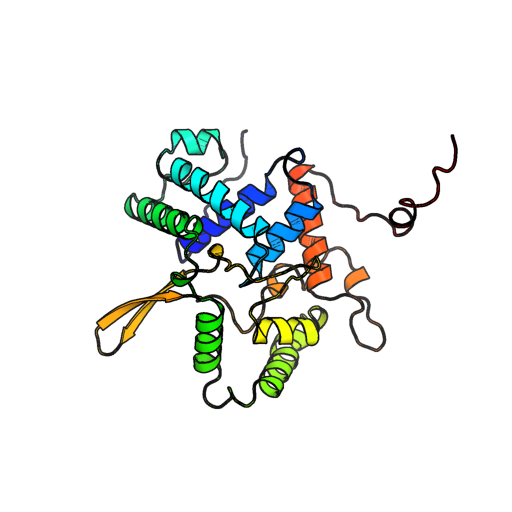AL A O 1
ATOM 1151 N N . PHE A 1 137 ? 17.877 -10.505 -8.869 1.00 96.62 137 PHE A N 1
ATOM 1152 C CA . PHE A 1 137 ? 16.753 -9.609 -9.131 1.00 96.62 137 PHE A CA 1
ATOM 1153 C C . PHE A 1 137 ? 16.514 -9.521 -10.636 1.00 96.62 137 PHE A C 1
ATOM 1155 O O . PHE A 1 137 ? 15.380 -9.676 -11.074 1.00 96.62 137 PHE A O 1
ATOM 1162 N N . ASP A 1 138 ? 17.581 -9.381 -11.425 1.00 95.12 138 ASP A N 1
ATOM 1163 C CA . ASP A 1 138 ? 17.484 -9.416 -12.883 1.00 95.12 138 ASP A CA 1
ATOM 1164 C C . ASP A 1 138 ? 16.934 -10.759 -13.394 1.00 95.12 138 ASP A C 1
ATOM 1166 O O . ASP A 1 138 ? 16.027 -10.789 -14.227 1.00 95.12 138 ASP A O 1
ATOM 1170 N N . TRP A 1 139 ? 17.402 -11.882 -12.837 1.00 95.19 139 TRP A N 1
ATOM 1171 C CA . TRP A 1 139 ? 16.879 -13.201 -13.194 1.00 95.19 139 TRP A CA 1
ATOM 1172 C C . TRP A 1 139 ? 15.397 -13.355 -12.826 1.00 95.19 139 TRP A C 1
ATOM 1174 O O . TRP A 1 139 ? 14.605 -13.804 -13.653 1.00 95.19 139 TRP A O 1
ATOM 1184 N N . ASP A 1 140 ? 15.001 -12.954 -11.612 1.00 95.38 140 ASP A N 1
ATOM 1185 C CA . ASP A 1 140 ? 13.602 -13.001 -11.178 1.00 95.38 140 ASP A CA 1
ATOM 1186 C C . ASP A 1 140 ? 12.717 -12.122 -12.069 1.00 95.38 140 ASP A C 1
ATOM 1188 O O . ASP A 1 140 ? 11.639 -12.557 -12.468 1.00 95.38 140 ASP A O 1
ATOM 1192 N N . PHE A 1 141 ? 13.173 -10.922 -12.433 1.00 96.25 141 PHE A N 1
ATOM 1193 C CA . PHE A 1 141 ? 12.441 -10.042 -13.337 1.00 96.25 141 PHE A CA 1
ATOM 1194 C C . PHE A 1 141 ? 12.208 -10.710 -14.694 1.00 96.25 141 PHE A C 1
ATOM 1196 O O . PHE A 1 141 ? 11.065 -10.868 -15.125 1.00 96.25 141 PHE A O 1
ATOM 1203 N N . ASN A 1 142 ? 13.280 -11.155 -15.350 1.00 94.75 142 ASN A N 1
ATOM 1204 C CA . ASN A 1 142 ? 13.184 -11.712 -16.694 1.00 94.75 142 ASN A CA 1
ATOM 1205 C C . ASN A 1 142 ? 12.377 -13.020 -16.715 1.00 94.75 142 ASN A C 1
ATOM 1207 O O . ASN A 1 142 ? 11.454 -13.155 -17.515 1.00 94.75 142 ASN A O 1
ATOM 1211 N N . MET A 1 143 ? 12.668 -13.953 -15.806 1.00 93.50 143 MET A N 1
ATOM 1212 C CA . MET A 1 143 ? 12.084 -15.301 -15.835 1.00 93.50 143 MET A CA 1
ATOM 1213 C C . MET A 1 143 ? 10.719 -15.398 -15.148 1.00 93.50 143 MET A C 1
ATOM 1215 O O . MET A 1 143 ? 9.925 -16.277 -15.471 1.00 93.50 143 MET A O 1
ATOM 1219 N N . LYS A 1 144 ? 10.413 -14.539 -14.164 1.00 91.62 144 LYS A N 1
ATOM 1220 C CA . LYS A 1 144 ? 9.143 -14.631 -13.417 1.00 91.62 144 LYS A CA 1
ATOM 1221 C C . LYS A 1 144 ? 8.135 -13.555 -13.775 1.00 91.62 144 LYS A C 1
ATOM 1223 O O . LYS A 1 144 ? 6.949 -13.813 -13.579 1.00 91.62 144 LYS A O 1
ATOM 1228 N N . LEU A 1 145 ? 8.572 -12.391 -14.256 1.00 93.69 145 LEU A N 1
ATOM 1229 C CA . LEU A 1 145 ? 7.680 -11.284 -14.602 1.00 93.69 145 LEU A CA 1
ATOM 1230 C C . LEU A 1 145 ? 7.573 -11.109 -16.115 1.00 93.69 145 LEU A C 1
ATOM 1232 O O . LEU A 1 145 ? 6.476 -11.229 -16.659 1.00 93.69 145 LEU A O 1
ATOM 1236 N N . THR A 1 146 ? 8.690 -10.901 -16.813 1.00 93.44 146 THR A N 1
ATOM 1237 C CA . THR A 1 146 ? 8.677 -10.621 -18.257 1.00 93.44 146 THR A CA 1
ATOM 1238 C C . THR A 1 146 ? 8.096 -11.778 -19.068 1.00 93.44 146 THR A C 1
ATOM 1240 O O . THR A 1 146 ? 7.195 -11.552 -19.872 1.00 93.44 146 THR A O 1
ATOM 1243 N N . GLU A 1 147 ? 8.518 -13.022 -18.812 1.00 91.19 147 GLU A N 1
ATOM 1244 C CA . GLU A 1 147 ? 7.955 -14.214 -19.478 1.00 91.19 147 GLU A CA 1
ATOM 1245 C C . GLU A 1 147 ? 6.452 -14.412 -19.223 1.00 91.19 147 GLU A C 1
ATOM 1247 O O . GLU A 1 147 ? 5.770 -15.076 -20.001 1.00 91.19 147 GLU A O 1
ATOM 1252 N N . LYS A 1 148 ? 5.919 -13.804 -18.158 1.00 92.00 148 LYS A N 1
ATOM 1253 C CA . LYS A 1 148 ? 4.495 -13.843 -17.802 1.00 92.00 148 LYS A CA 1
ATOM 1254 C C . LYS A 1 148 ? 3.723 -12.596 -18.239 1.00 92.00 148 LYS A C 1
ATOM 1256 O O . LYS A 1 148 ? 2.603 -12.393 -17.786 1.00 92.00 148 LYS A O 1
ATOM 1261 N N . GLY A 1 149 ? 4.306 -11.758 -19.098 1.00 91.81 149 GLY A N 1
ATOM 1262 C CA . GLY A 1 149 ? 3.648 -10.570 -19.650 1.00 91.81 149 GLY A CA 1
ATOM 1263 C C . GLY A 1 149 ? 3.778 -9.300 -18.804 1.00 91.81 149 GLY A C 1
ATOM 1264 O O . GLY A 1 149 ? 3.311 -8.249 -19.225 1.00 91.81 149 GLY A O 1
ATOM 1265 N N . ALA A 1 150 ? 4.475 -9.338 -17.665 1.00 95.75 150 ALA A N 1
ATOM 1266 C CA . ALA A 1 150 ? 4.653 -8.184 -16.778 1.00 95.75 150 ALA A CA 1
ATOM 1267 C C . ALA A 1 150 ? 5.907 -7.340 -17.104 1.00 95.75 150 ALA A C 1
ATOM 1269 O O . ALA A 1 150 ? 6.430 -6.623 -16.252 1.00 95.75 150 ALA A O 1
ATOM 1270 N N . GLY A 1 151 ? 6.406 -7.408 -18.345 1.00 95.19 151 GLY A N 1
ATOM 1271 C CA . GLY A 1 151 ? 7.614 -6.689 -18.771 1.00 95.19 151 GLY A CA 1
ATOM 1272 C C . GLY A 1 151 ? 7.484 -5.159 -18.733 1.00 95.19 151 GLY A C 1
ATOM 1273 O O . GLY A 1 151 ? 8.493 -4.470 -18.584 1.00 95.19 151 GLY A O 1
ATOM 1274 N N . VAL A 1 152 ? 6.255 -4.628 -18.808 1.00 96.69 152 VAL A N 1
ATOM 1275 C CA . VAL A 1 152 ? 5.959 -3.181 -18.749 1.00 96.69 152 VAL A CA 1
ATOM 1276 C C . VAL A 1 152 ? 6.383 -2.540 -17.428 1.00 96.69 152 VAL A C 1
ATOM 1278 O O . VAL A 1 152 ? 6.690 -1.355 -17.401 1.00 96.69 152 VAL A O 1
ATOM 1281 N N . ILE A 1 153 ? 6.504 -3.322 -16.347 1.00 96.44 153 ILE A N 1
ATOM 1282 C CA . ILE A 1 153 ? 7.027 -2.839 -15.060 1.00 96.44 153 ILE A CA 1
ATOM 1283 C C . ILE A 1 153 ? 8.394 -2.171 -15.257 1.00 96.44 153 ILE A C 1
ATOM 1285 O O . ILE A 1 153 ? 8.662 -1.115 -14.687 1.00 96.44 153 ILE A O 1
ATOM 1289 N N . GLY A 1 154 ? 9.236 -2.765 -16.104 1.00 94.25 154 GLY A N 1
ATOM 1290 C CA . GLY A 1 154 ? 10.586 -2.296 -16.375 1.00 94.25 154 GLY A CA 1
ATOM 1291 C C . GLY A 1 154 ? 11.584 -2.684 -15.281 1.00 94.25 154 GLY A C 1
ATOM 1292 O O . GLY A 1 154 ? 11.349 -2.524 -14.080 1.00 94.25 154 GLY A O 1
ATOM 1293 N N . THR A 1 155 ? 12.760 -3.145 -15.709 1.00 93.75 155 THR A N 1
ATOM 1294 C CA . THR A 1 155 ? 13.812 -3.670 -14.825 1.00 93.75 155 THR A CA 1
ATOM 1295 C C . THR A 1 155 ? 14.243 -2.664 -13.758 1.00 93.75 155 THR A C 1
ATOM 1297 O O . THR A 1 155 ? 14.492 -3.038 -12.615 1.00 93.75 155 THR A O 1
ATOM 1300 N N . ARG A 1 156 ? 14.298 -1.368 -14.100 1.00 93.50 156 ARG A N 1
ATOM 1301 C CA . ARG A 1 156 ? 14.693 -0.299 -13.169 1.00 93.50 156 ARG A CA 1
ATOM 1302 C C . ARG A 1 156 ? 13.723 -0.176 -11.990 1.00 93.50 156 ARG A C 1
ATOM 1304 O O . ARG A 1 156 ? 14.172 -0.168 -10.847 1.00 93.50 156 ARG A O 1
ATOM 1311 N N . HIS A 1 157 ? 12.420 -0.101 -12.265 1.00 94.62 157 HIS A N 1
ATOM 1312 C CA . HIS A 1 157 ? 11.384 0.061 -11.239 1.00 94.62 157 HIS A CA 1
ATOM 1313 C C . HIS A 1 157 ? 11.255 -1.198 -10.381 1.00 94.62 157 HIS A C 1
ATOM 1315 O O . HIS A 1 157 ? 11.182 -1.101 -9.155 1.00 94.62 157 HIS A O 1
ATOM 1321 N N . TYR A 1 158 ? 11.322 -2.378 -11.007 1.00 96.69 158 TYR A N 1
ATOM 1322 C CA . TYR A 1 158 ? 11.333 -3.643 -10.281 1.00 96.69 158 TYR A CA 1
ATOM 1323 C C . TYR A 1 158 ? 12.545 -3.758 -9.348 1.00 96.69 158 TYR A C 1
ATOM 1325 O O . TYR A 1 158 ? 12.372 -3.970 -8.150 1.00 96.69 158 TYR A O 1
ATOM 1333 N N . ASN A 1 159 ? 13.766 -3.558 -9.860 1.00 95.69 159 ASN A N 1
ATOM 1334 C CA . ASN A 1 159 ? 14.986 -3.684 -9.059 1.00 95.69 159 ASN A CA 1
ATOM 1335 C C . ASN A 1 159 ? 15.009 -2.683 -7.905 1.00 95.69 159 ASN A C 1
ATOM 1337 O O . ASN A 1 159 ? 15.345 -3.056 -6.781 1.00 95.69 159 ASN A O 1
ATOM 1341 N N . ARG A 1 160 ? 14.607 -1.435 -8.162 1.00 95.31 160 ARG A N 1
ATOM 1342 C CA . ARG A 1 160 ? 14.485 -0.406 -7.130 1.00 95.31 160 ARG A CA 1
ATOM 1343 C C . ARG A 1 160 ? 13.554 -0.852 -6.005 1.00 95.31 160 ARG A C 1
ATOM 1345 O O . ARG A 1 160 ? 13.963 -0.838 -4.841 1.00 95.31 160 ARG A O 1
ATOM 1352 N N . TRP A 1 161 ? 12.333 -1.265 -6.342 1.00 96.88 161 TRP A N 1
ATOM 1353 C CA . TRP A 1 161 ? 11.364 -1.731 -5.353 1.00 96.88 161 TRP A CA 1
ATOM 1354 C C . TRP A 1 161 ? 11.901 -2.930 -4.577 1.00 96.88 161 TRP A C 1
ATOM 1356 O O . TRP A 1 161 ? 11.880 -2.943 -3.351 1.00 96.88 161 TRP A O 1
ATOM 1366 N N . ARG A 1 162 ? 12.476 -3.914 -5.267 1.00 96.31 162 ARG A N 1
ATOM 1367 C CA . ARG A 1 162 ? 12.966 -5.140 -4.633 1.00 96.31 162 ARG A CA 1
ATOM 1368 C C . ARG A 1 162 ? 14.149 -4.865 -3.692 1.00 96.31 162 ARG A C 1
ATOM 1370 O O . ARG A 1 162 ? 14.331 -5.587 -2.714 1.00 96.31 162 ARG A O 1
ATOM 1377 N N . GLN A 1 163 ? 14.923 -3.803 -3.943 1.00 95.56 163 GLN A N 1
ATOM 1378 C CA . GLN A 1 163 ? 16.022 -3.355 -3.076 1.00 95.56 163 GLN A CA 1
ATOM 1379 C C . GLN A 1 163 ? 15.538 -2.543 -1.870 1.00 95.56 163 GLN A C 1
ATOM 1381 O O . GLN A 1 163 ? 16.099 -2.682 -0.786 1.00 95.56 163 GLN A O 1
ATOM 1386 N N . THR A 1 164 ? 14.521 -1.697 -2.044 1.00 95.19 164 THR A N 1
ATOM 1387 C CA . THR A 1 164 ? 14.202 -0.629 -1.075 1.00 95.19 164 THR A CA 1
ATOM 1388 C C . THR A 1 164 ? 12.818 -0.732 -0.437 1.00 95.19 164 THR A C 1
ATOM 1390 O O . THR A 1 164 ? 12.576 -0.093 0.583 1.00 95.19 164 THR A O 1
ATOM 1393 N N . GLY A 1 165 ? 11.910 -1.512 -1.019 1.00 96.38 165 GLY A N 1
ATOM 1394 C CA . GLY A 1 165 ? 10.488 -1.526 -0.678 1.00 96.38 165 GLY A CA 1
ATOM 1395 C C . GLY A 1 165 ? 9.707 -0.314 -1.194 1.00 96.38 165 GLY A C 1
ATOM 1396 O O . GLY A 1 165 ? 8.578 -0.108 -0.759 1.00 96.38 165 GLY A O 1
ATOM 1397 N N . GLN A 1 166 ? 10.290 0.483 -2.099 1.00 95.69 166 GLN A N 1
ATOM 1398 C CA . GLN A 1 166 ? 9.679 1.687 -2.673 1.00 95.69 166 GLN A CA 1
ATOM 1399 C C . GLN A 1 166 ? 9.251 1.440 -4.118 1.00 95.69 166 GLN A C 1
ATOM 1401 O O . GLN A 1 166 ? 10.099 1.169 -4.971 1.00 95.69 166 GLN A O 1
ATOM 1406 N N . ALA A 1 167 ? 7.950 1.519 -4.385 1.00 96.3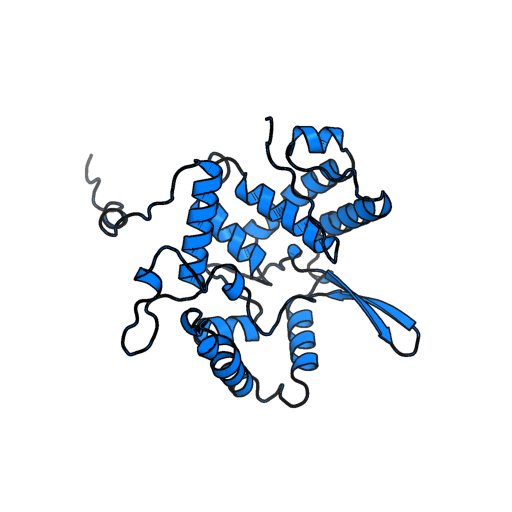1 167 ALA A N 1
ATOM 1407 C CA . ALA A 1 167 ? 7.388 1.337 -5.717 1.00 96.31 167 ALA A CA 1
ATOM 1408 C C . ALA A 1 167 ? 7.076 2.676 -6.397 1.00 96.31 167 ALA A C 1
ATOM 1410 O O . ALA A 1 167 ? 7.606 2.945 -7.466 1.00 96.31 167 ALA A O 1
ATOM 1411 N N . PHE A 1 168 ? 6.266 3.519 -5.761 1.00 96.19 168 PHE A N 1
ATOM 1412 C CA . PHE A 1 168 ? 5.660 4.692 -6.385 1.00 96.19 168 PHE A CA 1
ATOM 1413 C C . PHE A 1 168 ? 6.286 5.992 -5.874 1.00 96.19 168 PHE A C 1
ATOM 1415 O O . PHE A 1 168 ? 6.065 6.370 -4.726 1.00 96.19 168 PHE A O 1
ATOM 1422 N N . GLU A 1 169 ? 7.039 6.709 -6.703 1.00 89.12 169 GLU A N 1
ATOM 1423 C CA . GLU A 1 169 ? 7.598 8.026 -6.350 1.00 89.12 169 GLU A CA 1
ATOM 1424 C C . GLU A 1 169 ? 7.136 9.108 -7.323 1.00 89.12 169 GLU A C 1
ATOM 1426 O O . GLU A 1 169 ? 7.917 9.705 -8.058 1.00 89.12 169 GLU A O 1
ATOM 1431 N N . ILE A 1 170 ? 5.830 9.361 -7.296 1.00 83.81 170 ILE A N 1
ATOM 1432 C CA . ILE A 1 170 ? 5.152 10.191 -8.297 1.00 83.81 170 ILE A CA 1
ATOM 1433 C C . ILE A 1 170 ? 5.525 11.678 -8.161 1.00 83.81 170 ILE A C 1
ATOM 1435 O O . ILE A 1 170 ? 5.640 12.380 -9.160 1.00 83.81 170 ILE A O 1
ATOM 1439 N N . ARG A 1 171 ? 5.775 12.171 -6.935 1.00 87.50 171 ARG A N 1
ATOM 1440 C CA . ARG A 1 171 ? 6.334 13.523 -6.717 1.00 87.50 171 ARG A CA 1
ATOM 1441 C C . ARG A 1 171 ? 7.740 13.476 -6.164 1.00 87.50 171 ARG A C 1
ATOM 1443 O O . ARG A 1 171 ? 8.062 12.607 -5.347 1.00 87.50 171 ARG A O 1
ATOM 1450 N N . GLU A 1 172 ? 8.501 14.509 -6.506 1.00 85.75 172 GLU A N 1
ATOM 1451 C CA . GLU A 1 172 ? 9.731 14.862 -5.812 1.00 85.75 172 GLU A CA 1
ATOM 1452 C C . GLU A 1 172 ? 9.430 15.186 -4.343 1.00 85.75 172 GLU A C 1
ATOM 1454 O O . GLU A 1 172 ? 8.564 16.001 -4.020 1.00 85.75 172 GLU A O 1
ATOM 1459 N N . GLY A 1 173 ? 10.127 14.515 -3.430 1.00 87.69 173 GLY A N 1
ATOM 1460 C CA . GLY A 1 173 ? 9.923 14.689 -1.999 1.00 87.69 173 GLY A CA 1
ATOM 1461 C C . GLY A 1 173 ? 10.686 13.662 -1.173 1.00 87.69 173 GLY A C 1
ATOM 1462 O O . GLY A 1 173 ? 11.254 12.706 -1.699 1.00 87.69 173 GLY A O 1
ATOM 1463 N N . ALA A 1 174 ? 10.701 13.869 0.142 1.00 92.56 174 ALA A N 1
ATOM 1464 C CA . ALA A 1 174 ? 11.301 12.927 1.078 1.00 92.56 174 ALA A CA 1
ATOM 1465 C C . ALA A 1 174 ? 10.309 11.801 1.413 1.00 92.56 174 ALA A C 1
ATOM 1467 O O . ALA A 1 174 ? 9.263 12.043 2.012 1.00 92.56 174 ALA A O 1
ATOM 1468 N N . TYR A 1 175 ? 10.663 10.569 1.042 1.00 95.31 175 TYR A N 1
ATOM 1469 C CA . TYR A 1 175 ? 9.960 9.344 1.437 1.00 95.31 175 TYR A CA 1
ATOM 1470 C C . TYR A 1 175 ? 10.728 8.678 2.581 1.00 95.31 175 TYR A C 1
ATOM 1472 O O . TYR A 1 175 ? 11.479 7.718 2.391 1.00 95.31 175 TYR A O 1
ATOM 1480 N N . ASP A 1 176 ? 10.598 9.239 3.776 1.00 94.62 176 ASP A N 1
ATOM 1481 C CA . ASP A 1 176 ? 11.348 8.835 4.969 1.00 94.62 176 ASP A CA 1
ATOM 1482 C C . ASP A 1 176 ? 10.453 8.448 6.154 1.00 94.62 176 ASP A C 1
ATOM 1484 O O . ASP A 1 176 ? 10.946 7.912 7.150 1.00 94.62 176 ASP A O 1
ATOM 1488 N N . THR A 1 177 ? 9.137 8.645 6.035 1.00 95.88 177 THR A N 1
ATOM 1489 C CA . THR A 1 177 ? 8.176 8.326 7.087 1.00 95.88 177 THR A CA 1
ATOM 1490 C C . THR A 1 177 ? 7.653 6.908 6.904 1.00 95.88 177 THR A C 1
ATOM 1492 O O . THR A 1 177 ? 7.211 6.524 5.828 1.00 95.88 177 THR A O 1
ATOM 1495 N N . VAL A 1 178 ? 7.683 6.098 7.960 1.00 96.31 178 VAL A N 1
ATOM 1496 C CA . VAL A 1 178 ? 7.255 4.695 7.886 1.00 96.31 178 VAL A CA 1
ATOM 1497 C C . VAL A 1 178 ? 5.762 4.576 7.582 1.00 96.31 178 VAL A C 1
ATOM 1499 O O . VAL A 1 178 ? 4.926 5.131 8.297 1.00 96.31 178 VAL A O 1
ATOM 1502 N N . ASN A 1 179 ? 5.429 3.760 6.582 1.00 97.06 179 ASN A N 1
ATOM 1503 C CA . ASN A 1 179 ? 4.058 3.387 6.281 1.00 97.06 179 ASN A CA 1
ATOM 1504 C C . ASN A 1 179 ? 3.545 2.312 7.254 1.00 97.06 179 ASN A C 1
ATOM 1506 O O . ASN A 1 179 ? 3.668 1.106 7.017 1.00 97.06 179 ASN A O 1
ATOM 1510 N N . TYR A 1 180 ? 2.925 2.740 8.355 1.00 96.88 180 TYR A N 1
ATOM 1511 C CA . TYR A 1 180 ? 2.360 1.822 9.355 1.00 96.88 180 TYR A CA 1
ATOM 1512 C C . TYR A 1 180 ? 1.240 0.928 8.821 1.00 96.88 180 TYR A C 1
ATOM 1514 O O . TYR A 1 180 ? 0.954 -0.109 9.422 1.00 96.88 180 TYR A O 1
ATOM 1522 N N . THR A 1 181 ? 0.640 1.273 7.681 1.00 97.56 181 THR A N 1
ATOM 1523 C CA . THR A 1 181 ? -0.424 0.469 7.066 1.00 97.56 181 THR A CA 1
ATOM 1524 C C . THR A 1 181 ? 0.092 -0.857 6.502 1.00 97.56 181 THR A C 1
ATOM 1526 O O . THR A 1 181 ? -0.709 -1.734 6.187 1.00 97.56 181 THR A O 1
ATOM 1529 N N . LEU A 1 182 ? 1.415 -1.027 6.377 1.00 96.62 182 LEU A N 1
ATOM 1530 C CA . LEU A 1 182 ? 2.070 -2.275 5.966 1.00 96.62 182 LEU A CA 1
ATOM 1531 C C . LEU A 1 182 ? 2.583 -3.114 7.151 1.00 96.62 182 LEU A C 1
ATOM 1533 O O . LEU A 1 182 ? 3.086 -4.226 6.954 1.00 96.62 182 LEU A O 1
ATOM 1537 N N . ALA A 1 183 ? 2.470 -2.604 8.381 1.00 95.06 183 ALA A N 1
ATOM 1538 C CA . ALA A 1 183 ? 2.833 -3.354 9.575 1.00 95.06 183 ALA A CA 1
ATOM 1539 C C . ALA A 1 183 ? 1.842 -4.505 9.788 1.00 95.06 183 ALA A C 1
ATOM 1541 O O . ALA A 1 183 ? 0.634 -4.295 9.815 1.00 95.06 183 ALA A O 1
ATOM 1542 N N . SER A 1 184 ? 2.359 -5.716 9.975 1.00 90.50 184 SER A N 1
ATOM 1543 C CA . SER A 1 184 ? 1.564 -6.930 10.184 1.00 90.50 184 SER A CA 1
ATOM 1544 C C . SER A 1 184 ? 2.171 -7.815 11.274 1.00 90.50 184 SER A C 1
ATOM 1546 O O . SER A 1 184 ? 3.382 -7.797 11.534 1.00 90.50 184 SER A O 1
ATOM 1548 N N . GLY A 1 185 ? 1.322 -8.583 11.955 1.00 88.56 185 GLY A N 1
ATOM 1549 C CA . GLY A 1 185 ? 1.744 -9.612 12.904 1.00 88.56 185 GLY A CA 1
ATOM 1550 C C . GLY A 1 185 ? 1.951 -10.973 12.237 1.00 88.56 185 GLY A C 1
ATOM 1551 O O . GLY A 1 185 ? 1.127 -11.411 11.443 1.00 88.56 185 GLY A O 1
ATOM 1552 N N . ALA A 1 186 ? 3.014 -11.688 12.605 1.00 84.75 186 ALA A N 1
ATOM 1553 C CA . ALA A 1 186 ? 3.174 -13.103 12.276 1.00 84.75 186 ALA A CA 1
ATOM 1554 C C . ALA A 1 186 ? 3.588 -13.901 13.515 1.00 84.75 186 ALA A C 1
ATOM 1556 O O . ALA A 1 186 ? 4.385 -13.438 14.335 1.00 84.75 186 ALA A O 1
ATOM 1557 N N . VAL A 1 187 ? 3.043 -15.110 13.652 1.00 83.50 187 VAL A N 1
ATOM 1558 C CA . VAL A 1 187 ? 3.370 -16.029 14.747 1.00 83.50 187 VAL A CA 1
ATOM 1559 C C . VAL A 1 187 ? 4.343 -17.081 14.237 1.00 83.50 187 VAL A C 1
ATOM 1561 O O . VAL A 1 187 ? 4.049 -17.804 13.287 1.00 83.50 187 VAL A O 1
ATOM 1564 N N . PHE A 1 188 ? 5.498 -17.181 14.884 1.00 79.44 188 PHE A N 1
ATOM 1565 C CA . PHE A 1 188 ? 6.531 -18.164 14.573 1.00 79.44 188 PHE A CA 1
ATOM 1566 C C . PHE A 1 188 ? 6.591 -19.228 15.657 1.00 79.44 188 PHE A C 1
ATOM 1568 O O . PHE A 1 188 ? 6.399 -18.926 16.830 1.00 79.44 188 PHE A O 1
ATOM 1575 N N . ASN A 1 189 ? 6.895 -20.464 15.267 1.00 79.81 189 ASN A N 1
ATOM 1576 C CA . ASN A 1 189 ? 7.268 -21.509 16.209 1.00 79.81 189 ASN A CA 1
ATOM 1577 C C . ASN A 1 189 ? 8.796 -21.600 16.245 1.00 79.81 189 ASN A C 1
ATOM 1579 O O . ASN A 1 189 ? 9.413 -21.958 15.239 1.00 79.81 189 ASN A O 1
ATOM 1583 N N . GLN A 1 190 ? 9.403 -21.240 17.372 1.00 76.94 190 GLN A N 1
ATOM 1584 C CA . GLN A 1 190 ? 10.845 -21.321 17.571 1.00 76.94 190 GLN A CA 1
ATOM 1585 C C . GLN A 1 190 ? 11.110 -22.219 18.779 1.00 76.94 190 GLN A C 1
ATOM 1587 O O . GLN A 1 190 ? 10.819 -21.852 19.909 1.00 76.94 190 GLN A O 1
ATOM 1592 N N . GLY A 1 191 ? 11.620 -23.429 18.531 1.00 75.88 191 GLY A N 1
ATOM 1593 C CA . GLY A 1 191 ? 11.945 -24.378 19.603 1.00 75.88 191 GLY A CA 1
ATOM 1594 C C . GLY A 1 191 ? 10.742 -24.876 20.417 1.00 75.88 191 GLY A C 1
ATOM 1595 O O . GLY A 1 191 ? 10.920 -25.255 21.566 1.00 75.88 191 GLY A O 1
ATOM 1596 N N . GLY A 1 192 ? 9.529 -24.868 19.850 1.00 79.50 192 GLY A N 1
ATOM 1597 C CA . GLY A 1 192 ? 8.295 -25.265 20.543 1.00 79.50 192 GLY A CA 1
ATOM 1598 C C . GLY A 1 192 ? 7.511 -24.095 21.146 1.00 79.50 192 GLY A C 1
ATOM 1599 O O . GLY A 1 192 ? 6.347 -24.272 21.506 1.00 79.50 192 GLY A O 1
ATOM 1600 N N . GLU A 1 193 ? 8.097 -22.896 21.203 1.00 79.62 193 GLU A N 1
ATOM 1601 C CA . GLU A 1 193 ? 7.438 -21.683 21.685 1.00 79.62 193 GLU A CA 1
ATOM 1602 C C . GLU A 1 193 ? 6.816 -20.885 20.528 1.00 79.62 193 GLU A C 1
ATOM 1604 O O . GLU A 1 193 ? 7.439 -20.669 19.482 1.00 79.62 193 GLU A O 1
ATOM 1609 N N . ARG A 1 194 ? 5.568 -20.432 20.712 1.00 80.94 194 ARG A N 1
ATOM 1610 C CA . ARG A 1 194 ? 4.871 -19.564 19.752 1.00 80.94 194 ARG A CA 1
ATOM 1611 C C . ARG A 1 194 ? 5.183 -18.102 20.046 1.00 80.94 194 ARG A C 1
ATOM 1613 O O . ARG A 1 194 ? 4.623 -17.521 20.969 1.00 80.94 194 ARG A O 1
ATOM 1620 N N . LEU A 1 195 ? 6.016 -17.496 19.210 1.00 79.38 195 LEU A N 1
ATOM 1621 C CA . LEU A 1 195 ? 6.424 -16.104 19.328 1.00 79.38 195 LEU A CA 1
ATOM 1622 C C . LEU A 1 195 ? 5.714 -15.242 18.276 1.00 79.38 195 LEU A C 1
ATOM 1624 O O . LEU A 1 195 ? 5.941 -15.397 17.074 1.00 79.38 195 LEU A O 1
ATOM 1628 N N . ALA A 1 196 ? 4.879 -14.305 18.722 1.00 81.94 196 ALA A N 1
ATOM 1629 C CA . ALA A 1 196 ? 4.297 -13.289 17.850 1.00 81.94 196 ALA A CA 1
ATOM 1630 C C . ALA A 1 196 ? 5.312 -12.162 17.603 1.00 81.94 196 ALA A C 1
ATOM 1632 O O . ALA A 1 196 ? 5.846 -11.580 18.546 1.00 81.94 196 ALA A O 1
ATOM 1633 N N . ARG A 1 197 ? 5.576 -11.838 16.334 1.00 83.56 197 ARG A N 1
ATOM 1634 C CA . ARG A 1 197 ? 6.421 -10.707 15.929 1.00 83.56 197 ARG A CA 1
ATOM 1635 C C . ARG A 1 197 ? 5.658 -9.777 15.001 1.00 83.56 197 ARG A C 1
ATOM 1637 O O . ARG A 1 197 ? 5.055 -10.216 14.024 1.00 83.56 197 ARG A O 1
ATOM 1644 N N . ARG A 1 198 ? 5.745 -8.479 15.283 1.00 88.44 198 ARG A N 1
ATOM 1645 C CA . ARG A 1 198 ? 5.307 -7.423 14.370 1.00 88.44 198 ARG A CA 1
ATOM 1646 C C . ARG A 1 198 ? 6.439 -7.091 13.400 1.00 88.44 198 ARG A C 1
ATOM 1648 O O . ARG A 1 198 ? 7.598 -7.046 13.806 1.00 88.44 198 ARG A O 1
ATOM 1655 N N . GLY A 1 199 ? 6.106 -6.894 12.133 1.00 93.06 199 GLY A N 1
ATOM 1656 C CA . GLY A 1 199 ? 7.064 -6.541 11.093 1.00 93.06 199 GLY A CA 1
ATOM 1657 C C . GLY A 1 199 ? 6.376 -6.344 9.749 1.00 93.06 199 GLY A C 1
ATOM 1658 O O . GLY A 1 199 ? 5.174 -6.102 9.692 1.00 93.06 199 GLY A O 1
ATOM 1659 N N . TYR A 1 200 ? 7.144 -6.464 8.671 1.00 94.50 200 TYR A N 1
ATOM 1660 C CA . TYR A 1 200 ? 6.609 -6.501 7.315 1.00 94.50 200 TYR A CA 1
ATOM 1661 C C . TYR A 1 200 ? 6.530 -7.950 6.830 1.00 94.50 200 TYR A C 1
ATOM 1663 O O . TYR A 1 200 ? 7.561 -8.620 6.700 1.00 94.50 200 TYR A O 1
ATOM 1671 N N . TRP A 1 201 ? 5.317 -8.435 6.556 1.00 93.25 201 TRP A N 1
ATOM 1672 C CA . TRP A 1 201 ? 5.098 -9.796 6.055 1.00 93.25 201 TRP A CA 1
ATOM 1673 C C . TRP A 1 201 ? 4.563 -9.866 4.621 1.00 93.25 201 TRP A C 1
ATOM 1675 O O . TRP A 1 201 ? 4.350 -10.976 4.132 1.00 93.25 201 TRP A O 1
ATOM 1685 N N . GLY A 1 202 ? 4.431 -8.719 3.946 1.00 92.06 202 GLY A N 1
ATOM 1686 C CA . GLY A 1 202 ? 3.973 -8.612 2.559 1.00 92.06 202 GLY A CA 1
ATOM 1687 C C . GLY A 1 202 ? 4.953 -9.163 1.517 1.00 92.06 202 GLY A C 1
ATOM 1688 O O . GLY A 1 202 ? 6.007 -9.725 1.844 1.00 92.06 202 GLY A O 1
ATOM 1689 N N . ASP A 1 203 ? 4.575 -9.033 0.247 1.00 93.00 203 ASP A N 1
ATOM 1690 C CA . ASP A 1 203 ? 5.373 -9.521 -0.876 1.00 93.00 203 ASP A CA 1
ATOM 1691 C C . ASP A 1 203 ? 6.726 -8.796 -0.990 1.00 93.00 203 ASP A C 1
ATOM 1693 O O . ASP A 1 203 ? 6.841 -7.598 -0.758 1.00 93.00 203 ASP A O 1
ATOM 1697 N N . ILE A 1 204 ? 7.759 -9.554 -1.355 1.00 96.00 204 ILE A N 1
ATOM 1698 C CA . ILE A 1 204 ? 9.119 -9.049 -1.606 1.00 96.00 204 ILE A CA 1
ATOM 1699 C C . ILE A 1 204 ? 9.695 -9.593 -2.922 1.00 96.00 204 ILE A C 1
ATOM 1701 O O . ILE A 1 204 ? 10.899 -9.497 -3.153 1.00 96.00 204 ILE A O 1
ATOM 1705 N N . VAL A 1 205 ? 8.864 -10.236 -3.753 1.00 94.94 205 VAL A N 1
ATOM 1706 C CA . VAL A 1 205 ? 9.305 -10.954 -4.954 1.00 94.94 205 VAL A CA 1
ATOM 1707 C C . VAL A 1 205 ? 8.668 -10.403 -6.220 1.00 94.94 205 VAL A C 1
ATOM 1709 O O . VAL A 1 205 ? 9.373 -10.230 -7.208 1.00 94.94 205 VAL A O 1
ATOM 1712 N N . VAL A 1 206 ? 7.362 -10.163 -6.226 1.00 92.81 206 VAL A N 1
ATOM 1713 C CA . VAL A 1 206 ? 6.573 -9.946 -7.447 1.00 92.81 206 VAL A CA 1
ATOM 1714 C C . VAL A 1 206 ? 6.268 -8.467 -7.690 1.00 92.81 206 VAL A C 1
ATOM 1716 O O . VAL A 1 206 ? 6.124 -8.083 -8.845 1.00 92.81 206 VAL A O 1
ATOM 1719 N N . SER A 1 207 ? 6.312 -7.633 -6.647 1.00 92.62 207 SER A N 1
ATOM 1720 C CA . SER A 1 207 ? 6.074 -6.178 -6.641 1.00 92.62 207 SER A CA 1
ATOM 1721 C C . SER A 1 207 ? 4.600 -5.772 -6.648 1.00 92.62 207 SER A C 1
ATOM 1723 O O . SER A 1 207 ? 3.771 -6.494 -7.196 1.00 92.62 207 SER A O 1
ATOM 1725 N N . PRO A 1 208 ? 4.247 -4.604 -6.074 1.00 95.62 208 PRO A N 1
ATOM 1726 C CA . PRO A 1 208 ? 2.872 -4.103 -6.078 1.00 95.62 208 PRO A CA 1
ATOM 1727 C C . PRO A 1 208 ? 2.374 -3.724 -7.481 1.00 95.62 208 PRO A C 1
ATOM 1729 O O . PRO A 1 208 ? 1.166 -3.630 -7.684 1.00 95.62 208 PRO A O 1
ATOM 1732 N N . TYR A 1 209 ? 3.263 -3.559 -8.470 1.00 96.44 209 TYR A N 1
ATOM 1733 C CA . TYR A 1 209 ? 2.865 -3.225 -9.839 1.00 96.44 209 TYR A CA 1
ATOM 1734 C C . TYR A 1 209 ? 1.978 -4.296 -10.480 1.00 96.44 209 TYR A C 1
ATOM 1736 O O . TYR A 1 209 ? 1.226 -3.977 -11.388 1.00 96.44 209 TYR A O 1
ATOM 1744 N N . ILE A 1 210 ? 1.996 -5.549 -10.017 1.00 96.00 210 ILE A N 1
ATOM 1745 C CA . ILE A 1 210 ? 1.095 -6.575 -10.570 1.00 96.00 210 ILE A CA 1
ATOM 1746 C C . ILE A 1 210 ? -0.386 -6.264 -10.363 1.00 96.00 210 ILE A C 1
ATOM 1748 O O . ILE A 1 210 ? -1.211 -6.776 -11.107 1.00 96.00 210 ILE A O 1
ATOM 1752 N N . ALA A 1 211 ? -0.728 -5.462 -9.350 1.00 95.81 211 ALA A N 1
ATOM 1753 C CA . ALA A 1 211 ? -2.119 -5.179 -9.027 1.00 95.81 211 ALA A CA 1
ATOM 1754 C C . ALA A 1 211 ? -2.743 -4.179 -10.008 1.00 95.81 211 ALA A C 1
ATOM 1756 O O . ALA A 1 211 ? -3.896 -4.337 -10.389 1.00 95.81 211 ALA A O 1
ATOM 1757 N N . TYR A 1 212 ? -1.975 -3.164 -10.419 1.00 96.75 212 TYR A N 1
ATOM 1758 C CA . TYR A 1 212 ? -2.503 -2.035 -11.194 1.00 96.75 212 TYR A CA 1
ATOM 1759 C C . TYR A 1 212 ? -1.609 -1.596 -12.355 1.00 96.75 212 TYR A C 1
ATOM 1761 O O . TYR A 1 212 ? -2.001 -0.730 -13.117 1.00 96.75 212 TYR A O 1
ATOM 1769 N N . GLY A 1 213 ? -0.415 -2.160 -12.508 1.00 96.88 213 GLY A N 1
ATOM 1770 C CA . GLY A 1 213 ? 0.636 -1.660 -13.397 1.00 96.88 213 GLY A CA 1
ATOM 1771 C C . GLY A 1 213 ? 0.974 -2.556 -14.589 1.00 96.88 213 GLY A C 1
ATOM 1772 O O . GLY A 1 213 ? 1.953 -2.280 -15.275 1.00 96.88 213 GLY A O 1
ATOM 1773 N N . ILE A 1 214 ? 0.230 -3.641 -14.832 1.00 96.69 214 ILE A N 1
ATOM 1774 C CA . ILE A 1 214 ? 0.545 -4.609 -15.907 1.00 96.69 214 ILE A CA 1
ATOM 1775 C C . ILE A 1 214 ? -0.532 -4.734 -16.988 1.00 96.69 214 ILE A C 1
ATOM 1777 O O . ILE A 1 214 ? -0.244 -5.212 -18.081 1.00 96.69 214 ILE A O 1
ATOM 1781 N N . GLU A 1 215 ? -1.749 -4.276 -16.717 1.00 96.25 215 GLU A N 1
ATOM 1782 C CA . GLU A 1 215 ? -2.888 -4.323 -17.634 1.00 96.25 215 GLU A CA 1
ATOM 1783 C C . GLU A 1 215 ? -3.586 -2.968 -17.622 1.00 96.25 215 GLU A C 1
ATOM 1785 O O . GLU A 1 215 ? -3.670 -2.345 -16.575 1.00 96.25 215 GLU A O 1
ATOM 1790 N N . SER A 1 216 ? -4.073 -2.487 -18.766 1.00 96.31 216 SER A N 1
ATOM 1791 C CA . SER A 1 216 ? -4.863 -1.252 -18.838 1.00 96.31 216 SER A CA 1
ATOM 1792 C C . SER A 1 216 ? -5.772 -1.245 -20.064 1.00 96.31 216 SER A C 1
ATOM 1794 O O . SER A 1 216 ? -5.492 -1.911 -21.075 1.00 96.31 216 SER A O 1
ATOM 1796 N N . GLU A 1 217 ? -6.863 -0.485 -19.981 1.00 93.88 217 GLU A N 1
ATOM 1797 C CA . GLU A 1 217 ? -7.683 -0.130 -21.140 1.00 93.88 217 GLU A CA 1
ATOM 1798 C C . GLU A 1 217 ? -6.939 0.815 -22.092 1.00 93.88 217 GLU A C 1
ATOM 1800 O O . GLU A 1 217 ? -7.122 0.713 -23.307 1.00 93.88 217 GLU A O 1
ATOM 1805 N N . GLU A 1 218 ? -6.038 1.655 -21.571 1.00 93.44 218 GLU A N 1
ATOM 1806 C CA . GLU A 1 218 ? -5.216 2.563 -22.369 1.00 93.44 218 GLU A CA 1
ATOM 1807 C C . GLU A 1 218 ? -4.071 1.797 -23.044 1.00 93.44 218 GLU A C 1
ATOM 1809 O O . GLU A 1 218 ? -2.969 1.614 -22.516 1.00 93.44 218 GLU A O 1
ATOM 1814 N N . LYS A 1 219 ? -4.344 1.296 -24.253 1.00 94.38 219 LYS A N 1
ATOM 1815 C CA . LYS A 1 219 ? -3.403 0.438 -24.987 1.00 94.38 219 LYS A CA 1
ATOM 1816 C C . LYS A 1 219 ? -2.130 1.162 -25.416 1.00 94.38 219 LYS A C 1
ATOM 1818 O O . LYS A 1 219 ? -1.131 0.491 -25.687 1.00 94.38 219 LYS A O 1
ATOM 1823 N N . SER A 1 220 ? -2.117 2.497 -25.473 1.00 93.56 220 SER A N 1
ATOM 1824 C CA . SER A 1 220 ? -0.919 3.243 -25.868 1.00 93.56 220 SER A CA 1
ATOM 1825 C C . SER A 1 220 ? 0.244 3.089 -24.884 1.00 93.56 220 SER A C 1
ATOM 1827 O O . SER A 1 220 ? 1.393 3.222 -25.306 1.00 93.56 220 SER A O 1
ATOM 1829 N N . PHE A 1 221 ? -0.015 2.719 -23.626 1.00 94.19 221 PHE A N 1
ATOM 1830 C CA . PHE A 1 221 ? 1.031 2.503 -22.619 1.00 94.19 221 PHE A CA 1
ATOM 1831 C C . PHE A 1 221 ? 1.873 1.250 -22.882 1.00 94.19 221 PHE A C 1
ATOM 1833 O O . PHE A 1 221 ? 3.018 1.162 -22.448 1.00 94.19 221 PHE A O 1
ATOM 1840 N N . PHE A 1 222 ? 1.361 0.312 -23.678 1.00 95.88 222 PHE A N 1
ATOM 1841 C CA . PHE A 1 222 ? 2.080 -0.906 -24.058 1.00 95.88 222 PHE A CA 1
ATOM 1842 C C . PHE A 1 222 ? 2.868 -0.756 -25.364 1.00 95.88 222 PHE A C 1
ATOM 1844 O O . PHE A 1 222 ? 3.398 -1.738 -25.891 1.00 95.88 222 PHE A O 1
ATOM 1851 N N . LYS A 1 223 ? 2.963 0.465 -25.908 1.00 95.50 223 LYS A N 1
ATOM 1852 C CA . LYS A 1 223 ? 3.832 0.746 -27.052 1.00 95.50 223 LYS A CA 1
ATOM 1853 C C . LYS A 1 223 ? 5.290 0.517 -26.665 1.00 95.50 223 LYS A C 1
ATOM 1855 O O . LYS A 1 223 ? 5.730 0.823 -25.556 1.00 95.50 223 LYS A O 1
ATOM 1860 N N . THR A 1 224 ? 6.050 -0.018 -27.615 1.00 94.50 224 THR A N 1
ATOM 1861 C CA . THR A 1 224 ? 7.479 -0.265 -27.442 1.00 94.50 224 THR A CA 1
ATOM 1862 C C . THR A 1 224 ? 8.294 0.566 -28.424 1.00 94.50 224 THR A C 1
ATOM 1864 O O . THR A 1 224 ? 7.891 0.795 -29.563 1.00 94.50 224 THR A O 1
ATOM 1867 N N . SER A 1 225 ? 9.460 1.017 -27.972 1.00 93.31 225 SER A N 1
ATOM 1868 C CA . SER A 1 225 ? 10.493 1.662 -28.778 1.00 93.31 225 SER A CA 1
ATOM 1869 C C . SER A 1 225 ? 11.825 0.999 -28.448 1.00 93.31 225 SER A C 1
ATOM 1871 O O . SER A 1 225 ? 12.132 0.762 -27.281 1.00 93.31 225 SER A O 1
ATOM 1873 N N . ASN A 1 226 ? 12.601 0.617 -29.465 1.00 91.31 226 ASN A N 1
ATOM 1874 C CA . ASN A 1 226 ? 13.842 -0.151 -29.287 1.00 91.31 226 ASN A CA 1
ATOM 1875 C C . ASN A 1 226 ? 13.669 -1.416 -28.416 1.00 91.31 226 ASN A C 1
ATOM 1877 O O . ASN A 1 226 ? 14.543 -1.751 -27.621 1.00 91.31 226 ASN A O 1
ATOM 1881 N N . LYS A 1 227 ? 12.537 -2.124 -28.572 1.00 87.38 227 LYS A N 1
ATOM 1882 C CA . LYS A 1 227 ? 12.152 -3.324 -27.793 1.00 87.38 227 LYS A CA 1
ATOM 1883 C C . LYS A 1 227 ? 11.951 -3.093 -26.287 1.00 87.38 227 LYS A C 1
ATOM 1885 O O . LYS A 1 227 ? 11.844 -4.060 -25.541 1.00 87.38 227 LYS A O 1
ATOM 1890 N N . MET A 1 228 ? 11.870 -1.843 -25.843 1.00 88.94 228 MET A N 1
ATOM 1891 C CA . MET A 1 228 ? 11.530 -1.480 -24.467 1.00 88.94 228 MET A CA 1
ATOM 1892 C C . MET A 1 228 ? 10.191 -0.751 -24.443 1.00 88.94 228 MET A C 1
ATOM 1894 O O . MET A 1 228 ? 9.857 -0.043 -25.393 1.00 88.94 228 MET A O 1
ATOM 1898 N N . PHE A 1 229 ? 9.417 -0.922 -23.374 1.00 93.31 229 PHE A N 1
ATOM 1899 C CA . PHE A 1 229 ? 8.180 -0.168 -23.191 1.00 93.31 229 PHE A CA 1
ATOM 1900 C C . PHE A 1 229 ? 8.476 1.325 -23.040 1.00 93.31 229 PHE A C 1
ATOM 1902 O O . PHE A 1 229 ? 9.454 1.712 -22.400 1.00 93.31 229 PHE A O 1
ATOM 1909 N N . THR A 1 230 ? 7.639 2.163 -23.652 1.00 93.00 230 THR A N 1
ATOM 1910 C CA . THR A 1 230 ? 7.753 3.626 -23.525 1.00 93.00 230 THR A CA 1
ATOM 1911 C C . THR A 1 230 ? 7.198 4.142 -22.202 1.00 93.00 230 THR A C 1
ATOM 1913 O O . THR A 1 230 ? 7.515 5.259 -21.807 1.00 93.00 230 THR A O 1
ATOM 1916 N N . LYS A 1 231 ? 6.356 3.340 -21.547 1.00 95.12 231 LYS A N 1
ATOM 1917 C CA . LYS A 1 231 ? 5.764 3.591 -20.235 1.00 95.12 231 LYS A CA 1
ATOM 1918 C C . LYS A 1 231 ? 6.147 2.475 -19.272 1.00 95.12 231 LYS A C 1
ATOM 1920 O O . LYS A 1 231 ? 6.479 1.369 -19.700 1.00 95.12 231 LYS A O 1
ATOM 1925 N N . SER A 1 232 ? 6.145 2.793 -17.988 1.00 94.62 232 SER A N 1
ATOM 1926 C CA . SER A 1 232 ? 6.477 1.877 -16.904 1.00 94.62 232 SER A CA 1
ATOM 1927 C C . SER A 1 232 ? 5.219 1.342 -16.216 1.00 94.62 232 SER A C 1
ATOM 1929 O O . SER A 1 232 ? 4.112 1.839 -16.426 1.00 94.62 232 SER A O 1
ATOM 1931 N N . GLY A 1 233 ? 5.390 0.361 -15.329 1.00 95.75 233 GLY A N 1
ATOM 1932 C CA . GLY A 1 233 ? 4.295 -0.100 -14.473 1.00 95.75 233 GLY A CA 1
ATOM 1933 C C . GLY A 1 233 ? 3.799 0.963 -13.487 1.00 95.75 233 GLY A C 1
ATOM 1934 O O . GLY A 1 233 ? 2.665 0.867 -13.027 1.00 95.75 233 GLY A O 1
ATOM 1935 N N . GLU A 1 234 ? 4.615 1.977 -13.183 1.00 96.00 234 GLU A N 1
ATOM 1936 C CA . GLU A 1 234 ? 4.206 3.146 -12.396 1.00 96.00 234 GLU A CA 1
ATOM 1937 C C . GLU A 1 234 ? 3.219 4.011 -13.190 1.00 96.00 234 GLU A C 1
ATOM 1939 O O . GLU A 1 234 ? 2.123 4.256 -12.695 1.00 96.00 234 GLU A O 1
ATOM 1944 N N . ASP A 1 235 ? 3.533 4.345 -14.451 1.00 95.81 235 ASP A N 1
ATOM 1945 C CA . ASP A 1 235 ? 2.628 5.101 -15.335 1.00 95.81 235 ASP A CA 1
ATOM 1946 C C . ASP A 1 235 ? 1.276 4.383 -15.513 1.00 95.81 235 ASP A C 1
ATOM 1948 O O . ASP A 1 235 ? 0.208 4.994 -15.455 1.00 95.81 235 ASP A O 1
ATOM 1952 N N . VAL A 1 236 ? 1.316 3.060 -15.728 1.00 97.38 236 VAL A N 1
ATOM 1953 C CA . VAL A 1 236 ? 0.112 2.234 -15.908 1.00 97.38 236 VAL A CA 1
ATOM 1954 C C . VAL A 1 236 ? -0.743 2.227 -14.639 1.00 97.38 236 VAL A C 1
ATOM 1956 O O . VAL A 1 236 ? -1.960 2.397 -14.721 1.00 97.38 236 VAL A O 1
ATOM 1959 N N . ALA A 1 237 ? -0.116 2.074 -13.470 1.00 97.94 237 ALA A N 1
ATOM 1960 C CA . ALA A 1 237 ? -0.817 2.099 -12.191 1.00 97.94 237 ALA A CA 1
ATOM 1961 C C . ALA A 1 237 ? -1.427 3.470 -11.890 1.00 97.94 237 ALA A C 1
ATOM 1963 O O . ALA A 1 237 ? -2.568 3.529 -11.433 1.00 97.94 237 ALA A O 1
ATOM 1964 N N . GLU A 1 238 ? -0.712 4.557 -12.181 1.00 97.44 238 GLU A N 1
ATOM 1965 C CA . GLU A 1 238 ? -1.212 5.922 -12.009 1.00 97.44 238 GLU A CA 1
ATOM 1966 C C . GLU A 1 238 ? -2.465 6.173 -12.847 1.00 97.44 238 GLU A C 1
ATOM 1968 O O . GLU A 1 238 ? -3.485 6.608 -12.305 1.00 97.44 238 GLU A O 1
ATOM 1973 N N . TYR A 1 239 ? -2.441 5.817 -14.133 1.00 97.31 239 TYR A N 1
ATOM 1974 C CA . TYR A 1 239 ? -3.619 5.947 -14.991 1.00 97.31 239 TYR A CA 1
ATOM 1975 C C . TYR A 1 239 ? -4.781 5.081 -14.506 1.00 97.31 239 TYR A C 1
ATOM 1977 O O . TYR A 1 239 ? -5.897 5.576 -14.375 1.00 97.31 239 TYR A O 1
ATOM 1985 N N . ASN A 1 240 ? -4.538 3.803 -14.204 1.00 97.88 240 ASN A N 1
ATOM 1986 C CA . ASN A 1 240 ? -5.606 2.883 -13.816 1.00 97.88 240 ASN A CA 1
ATOM 1987 C C . ASN A 1 240 ? -6.278 3.285 -12.502 1.00 97.88 240 ASN A C 1
ATOM 1989 O O . ASN A 1 240 ? -7.503 3.232 -12.400 1.00 97.88 240 ASN A O 1
ATOM 1993 N N . ILE A 1 241 ? -5.498 3.698 -11.500 1.00 98.06 241 ILE A N 1
ATOM 1994 C CA . ILE A 1 241 ? -6.056 4.190 -10.240 1.00 98.06 241 ILE A CA 1
ATOM 1995 C C . ILE A 1 241 ? -6.790 5.512 -10.467 1.00 98.06 241 ILE A C 1
ATOM 1997 O O . ILE A 1 241 ? -7.908 5.662 -9.983 1.00 98.06 241 ILE A O 1
ATOM 2001 N N . THR A 1 242 ? -6.236 6.433 -11.258 1.00 97.69 242 THR A N 1
ATOM 2002 C CA . THR A 1 242 ? -6.922 7.688 -11.608 1.00 97.69 242 THR A CA 1
ATOM 2003 C C . THR A 1 242 ? -8.265 7.430 -12.280 1.00 97.69 242 THR A C 1
ATOM 2005 O O . THR A 1 242 ? -9.277 8.003 -11.871 1.00 97.69 242 THR A O 1
ATOM 2008 N N . ALA A 1 243 ? -8.291 6.529 -13.262 1.00 97.56 243 ALA A N 1
ATOM 2009 C CA . ALA A 1 243 ? -9.501 6.144 -13.968 1.00 97.56 243 ALA A CA 1
ATOM 2010 C C . ALA A 1 243 ? -10.535 5.541 -13.011 1.00 97.56 243 ALA A C 1
ATOM 2012 O O . ALA A 1 243 ? -11.662 6.025 -12.938 1.00 97.56 243 ALA A O 1
ATOM 2013 N N . MET A 1 244 ? -10.121 4.570 -12.193 1.0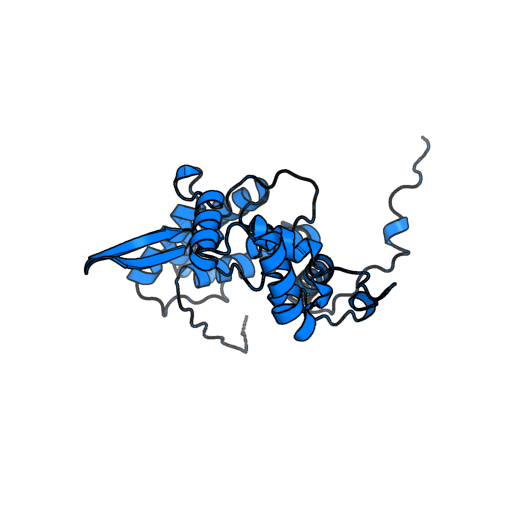0 97.19 244 MET A N 1
ATOM 2014 C CA . MET A 1 244 ? -10.987 3.913 -11.212 1.00 97.19 244 MET A CA 1
ATOM 2015 C C . MET A 1 244 ? -11.584 4.909 -10.209 1.00 97.19 244 MET A C 1
ATOM 2017 O O . MET A 1 244 ? -12.782 4.880 -9.935 1.00 97.19 244 MET A O 1
ATOM 2021 N N . LEU A 1 245 ? -10.769 5.814 -9.666 1.00 97.00 245 LEU A N 1
ATOM 2022 C CA . LEU A 1 245 ? -11.215 6.809 -8.691 1.00 97.00 245 LEU A CA 1
ATOM 2023 C C . LEU A 1 245 ? -12.166 7.845 -9.301 1.00 97.00 245 LEU A C 1
ATOM 2025 O O . LEU A 1 245 ? -13.124 8.270 -8.643 1.00 97.00 245 LEU A O 1
ATOM 2029 N N . HIS A 1 246 ? -11.918 8.242 -10.551 1.00 96.19 246 HIS A N 1
ATOM 2030 C CA . HIS A 1 246 ? -12.810 9.113 -11.308 1.00 96.19 246 HIS A CA 1
ATOM 2031 C C . HIS A 1 246 ? -14.158 8.433 -11.558 1.00 96.19 246 HIS A C 1
ATOM 2033 O O . HIS A 1 246 ? -15.200 9.011 -11.256 1.00 96.19 246 HIS A O 1
ATOM 2039 N N . GLU A 1 247 ? -14.136 7.203 -12.064 1.00 95.81 247 GLU A N 1
ATOM 2040 C CA . GLU A 1 247 ? -15.326 6.431 -12.428 1.00 95.81 247 GLU A CA 1
ATOM 2041 C C . GLU A 1 247 ? -16.204 6.127 -11.213 1.00 95.81 247 GLU A C 1
ATOM 2043 O O . GLU A 1 247 ? -17.423 6.277 -11.282 1.00 95.81 247 GLU A O 1
ATOM 2048 N N . ILE A 1 248 ? -15.599 5.802 -10.065 1.00 92.69 248 ILE A N 1
ATOM 2049 C CA . ILE A 1 248 ? -16.327 5.629 -8.798 1.00 92.69 248 ILE A CA 1
ATOM 2050 C C . ILE A 1 248 ? -17.013 6.934 -8.371 1.00 92.69 248 ILE A C 1
ATOM 2052 O O . ILE A 1 248 ? -18.147 6.905 -7.895 1.00 92.69 248 ILE A O 1
ATOM 2056 N N . SER A 1 249 ? -16.338 8.077 -8.525 1.00 91.69 249 SER A N 1
ATOM 2057 C CA . SER A 1 249 ? -16.842 9.367 -8.034 1.00 91.69 249 SER A CA 1
ATOM 2058 C C . SER A 1 249 ? -17.897 9.990 -8.952 1.00 91.69 249 SER A C 1
ATOM 2060 O O . SER A 1 249 ? -18.835 10.615 -8.461 1.00 91.69 249 SER A O 1
ATOM 2062 N N . ASN A 1 250 ? -17.733 9.844 -10.270 1.00 92.38 250 ASN A N 1
ATOM 2063 C CA . ASN A 1 250 ? -18.525 10.558 -11.275 1.00 92.38 250 ASN A CA 1
ATOM 2064 C C . ASN A 1 250 ? -19.491 9.651 -12.047 1.00 92.38 250 ASN A C 1
ATOM 2066 O O . ASN A 1 250 ? -20.371 10.168 -12.721 1.00 92.38 250 ASN A O 1
ATOM 2070 N N . GLN A 1 251 ? -19.353 8.322 -11.944 1.00 92.62 251 GLN A N 1
ATOM 2071 C CA . GLN A 1 251 ? -20.135 7.339 -12.713 1.00 92.62 251 GLN A CA 1
ATOM 2072 C C . GLN A 1 251 ? -19.993 7.489 -14.238 1.00 92.62 251 GLN A C 1
ATOM 2074 O O . GLN A 1 251 ? -20.850 7.051 -15.004 1.00 92.62 251 GLN A O 1
ATOM 2079 N N . GLU A 1 252 ? -18.887 8.082 -14.680 1.00 94.69 252 GLU A N 1
ATOM 2080 C CA . GLU A 1 252 ? -18.556 8.336 -16.078 1.00 94.69 252 GLU A CA 1
ATOM 2081 C C . GLU A 1 252 ? -17.153 7.814 -16.367 1.00 94.69 252 GLU A C 1
ATOM 2083 O O . GLU A 1 252 ? -16.280 7.870 -15.500 1.00 94.69 252 GLU A O 1
ATOM 2088 N N . LYS A 1 253 ? -16.943 7.310 -17.588 1.00 94.94 253 LYS A N 1
ATOM 2089 C CA . LYS A 1 253 ? -15.653 6.769 -18.018 1.00 94.94 253 LYS A CA 1
ATOM 2090 C C . LYS A 1 253 ? -14.576 7.850 -17.972 1.00 94.94 253 LYS A C 1
ATOM 2092 O O . LYS A 1 253 ? -14.775 8.938 -18.512 1.00 94.94 253 LYS A O 1
ATOM 2097 N N . TYR A 1 254 ? -13.418 7.528 -17.404 1.00 95.50 254 TYR A N 1
ATOM 2098 C CA . TYR A 1 254 ? -12.299 8.461 -17.400 1.00 95.50 254 TYR A CA 1
ATOM 2099 C C . TYR A 1 254 ? -11.711 8.639 -18.806 1.00 95.50 254 TYR A C 1
ATOM 2101 O O . TYR A 1 254 ? -11.420 7.671 -19.512 1.00 95.50 254 TYR A O 1
ATOM 2109 N N . VAL A 1 255 ? -11.498 9.894 -19.196 1.00 91.50 255 VAL A N 1
ATOM 2110 C CA . VAL A 1 255 ? -10.798 10.269 -20.428 1.00 91.50 255 VAL A CA 1
ATOM 2111 C C . VAL A 1 255 ? -9.580 11.086 -20.024 1.00 91.50 255 VAL A C 1
ATOM 2113 O O . VAL A 1 255 ? -9.718 12.124 -19.377 1.00 91.50 255 VAL A O 1
ATOM 2116 N N . ALA A 1 256 ? -8.387 10.598 -20.370 1.00 84.81 256 ALA A N 1
ATOM 2117 C CA . ALA A 1 256 ? -7.162 11.341 -20.107 1.00 84.81 256 ALA A CA 1
ATOM 2118 C C . ALA A 1 256 ? -7.147 12.647 -20.922 1.00 84.81 256 ALA A C 1
ATOM 2120 O O . ALA A 1 256 ? -7.583 12.631 -22.079 1.00 84.81 256 ALA A O 1
ATOM 2121 N N . PRO A 1 257 ? -6.619 13.749 -20.359 1.00 79.44 257 PRO A N 1
ATOM 2122 C CA . PRO A 1 257 ? -6.401 14.978 -21.110 1.00 79.44 257 PRO A CA 1
ATOM 2123 C C . PRO A 1 257 ? -5.548 14.691 -22.347 1.00 79.44 257 PRO A C 1
ATOM 2125 O O . PRO A 1 257 ? -4.544 13.975 -22.280 1.00 79.44 257 PRO A O 1
ATOM 2128 N N . THR A 1 258 ? -5.936 15.231 -23.498 1.00 70.44 258 THR A N 1
ATOM 2129 C CA . THR A 1 258 ? -5.071 15.185 -24.682 1.00 70.44 258 THR A CA 1
ATOM 2130 C C . THR A 1 258 ? -3.863 16.093 -24.466 1.00 70.44 258 THR A C 1
ATOM 2132 O O . THR A 1 258 ? -3.996 17.153 -23.865 1.00 70.44 258 THR A O 1
ATOM 2135 N N . ALA A 1 259 ? -2.697 15.725 -25.006 1.00 58.00 259 ALA A N 1
ATOM 2136 C CA . ALA A 1 259 ? -1.438 16.471 -24.849 1.00 58.00 259 ALA A CA 1
ATOM 2137 C C . ALA A 1 259 ? -1.501 17.966 -25.255 1.00 58.00 259 ALA A C 1
ATOM 2139 O O . ALA A 1 259 ? -0.608 18.734 -24.916 1.00 58.00 259 ALA A O 1
ATOM 2140 N N . GLU A 1 260 ? -2.545 18.394 -25.970 1.00 45.66 260 GLU A N 1
ATOM 2141 C CA . GLU A 1 260 ? -2.807 19.800 -26.306 1.00 45.66 260 GLU A CA 1
ATOM 2142 C C . GLU A 1 260 ? -3.315 20.629 -25.108 1.00 45.66 260 GLU A C 1
ATOM 2144 O O . GLU A 1 260 ? -3.096 21.836 -25.067 1.00 45.66 260 GLU A O 1
ATOM 2149 N N . GLU A 1 261 ? -3.933 20.001 -24.102 1.00 46.47 261 GLU A N 1
ATOM 2150 C CA . GLU A 1 261 ? -4.487 20.680 -22.919 1.00 46.47 261 GLU A CA 1
ATOM 2151 C C . GLU A 1 261 ? -3.440 20.898 -21.811 1.00 46.47 261 GLU A C 1
ATOM 2153 O O . GLU A 1 261 ? -3.537 21.863 -21.054 1.00 46.47 261 GLU A O 1
ATOM 2158 N N . GLU A 1 262 ? -2.387 20.072 -21.754 1.00 42.25 262 GLU A N 1
ATOM 2159 C CA . GLU A 1 262 ? -1.260 20.245 -20.817 1.00 42.25 262 GLU A CA 1
ATOM 2160 C C . GLU A 1 262 ? -0.361 21.447 -21.176 1.00 42.25 262 GLU A C 1
ATOM 2162 O O . GLU A 1 262 ? 0.394 21.935 -20.337 1.00 42.25 262 GLU A O 1
ATOM 2167 N N . GLY A 1 263 ? -0.456 21.962 -22.409 1.00 37.03 263 GLY A N 1
ATOM 2168 C CA . GLY A 1 263 ? 0.347 23.084 -22.907 1.00 37.03 263 GLY A CA 1
ATOM 2169 C C . GLY A 1 263 ? -0.232 24.483 -22.664 1.00 37.03 263 GLY A C 1
ATOM 2170 O O . GLY A 1 263 ? 0.412 25.461 -23.039 1.00 37.03 263 GLY A O 1
ATOM 2171 N N . VAL A 1 264 ? -1.431 24.613 -22.076 1.00 37.22 264 VAL A N 1
ATOM 2172 C CA . VAL A 1 264 ? -2.132 25.915 -21.965 1.00 37.22 264 VAL A CA 1
ATOM 2173 C C . VAL A 1 264 ? -1.940 26.604 -20.605 1.00 37.22 264 VAL A C 1
ATOM 2175 O O . VAL A 1 264 ? -2.241 27.789 -20.467 1.00 37.22 264 VAL A O 1
ATOM 2178 N N . SER A 1 265 ? -1.358 25.951 -19.595 1.00 43.44 265 SER A N 1
ATOM 2179 C CA . SER A 1 265 ? -0.965 26.664 -18.374 1.00 43.44 265 SER A CA 1
ATOM 2180 C C . SER A 1 265 ? 0.463 27.202 -18.494 1.00 43.44 265 SER A C 1
ATOM 2182 O O . SER A 1 265 ? 1.418 26.432 -18.467 1.00 43.44 265 SER A O 1
ATOM 2184 N N . VAL A 1 266 ? 0.567 28.534 -18.537 1.00 43.62 266 VAL A N 1
ATOM 2185 C CA . VAL A 1 266 ? 1.771 29.394 -18.498 1.00 43.62 266 VAL A CA 1
ATOM 2186 C C . VAL A 1 266 ? 2.206 29.959 -19.856 1.00 43.62 266 VAL A C 1
ATOM 2188 O O . VAL A 1 266 ? 3.338 29.789 -20.291 1.00 43.62 266 VAL A O 1
ATOM 2191 N N . THR A 1 267 ? 1.346 30.777 -20.466 1.00 33.03 267 THR A N 1
ATOM 2192 C CA . THR A 1 267 ? 1.818 31.964 -21.197 1.00 33.03 267 THR A CA 1
ATOM 2193 C C . THR A 1 267 ? 0.886 33.145 -20.956 1.00 33.03 267 THR A C 1
ATOM 2195 O O . THR A 1 267 ? -0.221 33.169 -21.479 1.00 33.03 267 THR A O 1
ATOM 2198 N N . GLY A 1 268 ? 1.396 34.126 -20.208 1.00 37.19 268 GLY A N 1
ATOM 2199 C CA . GLY A 1 268 ? 1.077 35.542 -20.375 1.00 37.19 268 GLY A CA 1
ATOM 2200 C C . GLY A 1 268 ? -0.226 36.039 -19.761 1.00 37.19 268 GLY A C 1
ATOM 2201 O O . GLY A 1 268 ? -1.230 36.099 -20.450 1.00 37.19 268 GLY A O 1
ATOM 2202 N N . ASP A 1 269 ? -0.136 36.560 -18.538 1.00 30.70 269 ASP A N 1
ATOM 2203 C CA . ASP A 1 269 ? -0.761 37.855 -18.266 1.00 30.70 269 ASP A CA 1
ATOM 2204 C C . ASP A 1 269 ? 0.358 38.853 -17.968 1.00 30.70 269 ASP A C 1
ATOM 2206 O O . ASP A 1 269 ? 0.941 38.906 -16.884 1.00 30.70 269 ASP A O 1
ATOM 2210 N N . GLU A 1 270 ? 0.698 39.596 -19.014 1.00 38.22 270 GLU A N 1
ATOM 2211 C CA . GLU A 1 270 ? 1.453 40.830 -18.952 1.00 38.22 270 GLU A CA 1
ATOM 2212 C C . GLU A 1 270 ? 0.433 41.989 -18.973 1.00 38.22 270 GLU A C 1
ATOM 2214 O O . GLU A 1 270 ? -0.400 42.068 -19.872 1.00 38.22 270 GLU A O 1
ATOM 2219 N N . ILE A 1 271 ? 0.607 42.923 -18.026 1.00 38.69 271 ILE A N 1
ATOM 2220 C CA . ILE A 1 271 ? 0.237 44.354 -18.078 1.00 38.69 271 ILE A CA 1
ATOM 2221 C C . ILE A 1 271 ? -1.238 44.727 -17.753 1.00 38.69 271 ILE A C 1
ATOM 2223 O O . ILE A 1 271 ? -2.105 44.727 -18.623 1.00 38.69 271 ILE A O 1
ATOM 2227 N N . PHE A 1 272 ? -1.518 45.167 -16.516 1.00 41.12 272 PHE A N 1
ATOM 2228 C CA . PHE A 1 272 ? -1.556 46.578 -16.053 1.00 41.12 272 PHE A CA 1
ATOM 2229 C C . PHE A 1 272 ? -1.832 46.649 -14.543 1.00 41.12 272 PHE A C 1
ATOM 2231 O O . PHE A 1 272 ? -2.697 45.889 -14.057 1.00 41.12 272 PHE A O 1
#

Organism: Capitella teleta (NCBI:txid283909)

InterPro domains:
  IPR027974 Domain of unknown function DUF4470 [PF14737] (5-50)
  IPR028235 Dynein assembly factor 3, C-terminal domain [PF14740] (85-261)
  IPR039304 Dynein assembly factor 3, axonemal [PTHR22118] (5-262)

Foldseek 3Di:
DPDVDDDDDDDPDLLVVLVVVVLVCLLPPDCVVPPLLRSLQLNVQLQQAQFAAPVSLVVLLVVLVLLLCCLVDVVSVCVVPVNDDPPPPDPVSSVVSNVLSVQSNDQDPVLADQQVLLLVVLCVVCPVCSVVLVVVQVCLCVVVQVVVQNQQQPSVQSSVCLNHSGREDPDDDDRHHGSSSQWDWDWDQDPNDTDIDIYGPDDNRHGSLVVFQRDDPPCQQQDDDPNHGPHHSNRRNSVRSSQSSCCSHPVDGDDDDDPVVVPPPDDDDDDD

=== Feature glossary ===
A reading guide for the features in this record.

Start from the sequence.

  · This is the polypeptide sequence — one letter per residue, N-terminus first. Length ranges from a few dozen residues for small domains to over a thousand for large multi-domain proteins.

Fold it, and you get atomic coordinates and the backbone conformation that goes with them.

  · Structure coordinates are given as an mmCIF _atom_site loop: one row per atom with element, residue name, chain id, sequence number, and x/y/z position in Å. Only the four main-chain atoms per residue are included here; side chains are omitted to keep the record compact.

  · Backbone dihedral angles. Every residue except chain termini has a φ (preceding-C → N → Cα → C) and a ψ (N → Cα → C → next-N). They are reported in degrees following the IUPAC sign convention. Secondary structure is essentially a statement about which (φ, ψ) basin each residue occupies.

  · The SS8 string is DSSP's per-residue secondary-structure call. α-helix (H) means an i→i+4 H-bond ladder; β-strand (E) means the residue participates in a β-sheet; 3₁₀ (G) and π (I) are tighter and wider helices; T/S are turns/bends; '-' is loop.

  · SS3 is a coarse helix/strand/coil call (letters a/b/c) made by the P-SEA algorithm from inter-Cα distances and dihedrals. It is less detailed than DSSP but needs only Cα positions.

Summarize the fold with a handful of shape descriptors and a per-residue structural alphabet.

  · Radius of gyration (Rg) is the root-mean-square distance of Cα atoms from their centroid — a single number for overall size and compactness. A globular domain of N residues has Rg ≈ 2.2·N^0.38 Å; an extended or disordered chain has a much larger Rg. The Cα contact count is the number of residue pairs whose Cα atoms are within 8 Å and are more than four positions apart in sequence — a standard proxy for tertiary packing density. The bounding box is the smallest axis-aligned box enclosing all Cα atoms.

  · The Foldseek 3Di string encodes local tertiary geometry as a 20-letter alphabet — one character per residue — derived from the relative positions of nearby Cα atoms. Unlike the amino-acid sequence, 3Di is a direct function of the 3D structure, so two proteins with the same fold have similar 3Di strings even at low sequence identity.

  · Solvent-accessible surface area (SASA) is the area in Å² traced out by the centre of a 1.4 Å probe sphere (a water molecule) rolled over the protein's van der Waals surface (Shrake–Rupley / Lee–Richards construction). Buried residues have near-zero SASA; fully exposed residues can exceed 200 Å². The total SASA scales roughly with the number of surface residues.

Ask how reliable the model is.

  · pLDDT (predicted Local Distance Difference Test) is AlphaFold's per-residue confidence score, ranging from 0 to 100. Values above 90 indicate high confidence (typically well-packed cores); 70–90 is confident; 50–70 low confidence; below 50 usually means the region is disordered or the prediction is unreliable there. AlphaFold stores pLDDT in the mmCIF B-factor column.

  · B-factor (Debye–Waller factor) reflects atomic displacement in the crystal lattice. It is an experimental observable (units Å²), not a prediction; low values mean the atom is pinned down, high values mean it moves or is heterogeneous across the crystal.

  · Predicted Aligned Error (PAE) is an AlphaFold confidence matrix: entry (i, j) is the expected error in the position of residue j, in ångströms, when the prediction is superimposed on the true structure at residue i. Low PAE within a block of residues means that block is internally rigid and well-predicted; high PAE between two blocks means their relative placement is uncertain even if each block individually is confident.

Place it in context: what it resembles, what it is annotated as, and how it looks.

  · Nearest PDB neighbors are the top structural matches found by Foldseek when searching this structure against the entire Protein Data Bank. Each hit reports a TM-score (0 to 1; >0.5 almost always implies the same fold) and an E-value. These are *structural* homologs — they may share no detectable sequence similarity.

  · Functional annotations link the protein to curated databases. InterPro entries identify conserved domains and families by matching the sequence against member-database signatures (Pfam, PROSITE, CDD, …). Gene Ontology (GO) terms describe molecular function, biological process, and cellular component in a controlled vocabulary. CATH places the structure in a hierarchical fold classification (Class/Architecture/Topology/Homologous-superfamily). The organism is the source species.

  · Three diagnostic plots accompany the record. The Cα contact map visualizes the tertiary structure as a 2D adjacency matrix (8 Å cutoff, sequence-local contacts suppressed). The Ramachandran plot shows the distribution of backbone (φ, ψ) torsions, with points in the α and β basins reflecting secondary structure content. The PAE plot shows AlphaFold's inter-residue confidence as a color matrix.

  · Six rendered views show the 3D structure from the faces of a cube — i.e. along ±x, ±y, ±z. Rendering representation is drawn randomly per protein from cartoon (secondary-structure ribbons), sticks (backbone bonds), or molecular surface; coloring is either N→C rainbow (blue at the N-terminus through red at the C-terminus) or one color per chain.